Protein AF-A0A2N2STL0-F1 (afdb_monomer_lite)

Foldseek 3Di:
DPDDDDPPPPDQDPLLVVLLVLLLQCLVDDDPVSVVVSLVVNLVSLVVCLVVVPLVSLVSSLVVCVVPPPSSNVSSVVSLLVSLQQLPPLDPFKTKGKKKKKKKKAAPDAFDKDFADPVLVVQLVVLCQVQWFDPPKFKAWERIWDFPQQPQPGRNSSSVVSNVLRNCSVVSHYHYDDCPPRDDDDGDRITMIITIMMIIDGPPDGTTQQVDPPRDQVRSLVSCVVRVVVSCAVVGPRIDIDIDRMDGHVVRVVRNVVVRDDD

Structure (mmCIF, N/CA/C/O backbone):
data_AF-A0A2N2STL0-F1
#
_entry.id   AF-A0A2N2STL0-F1
#
loop_
_atom_site.group_PDB
_atom_site.id
_atom_site.type_symbol
_atom_site.label_atom_id
_atom_site.label_alt_id
_atom_site.label_comp_id
_atom_site.label_asym_id
_atom_site.label_entity_id
_atom_site.label_seq_id
_atom_site.pdbx_PDB_ins_code
_atom_site.Cartn_x
_atom_site.Cartn_y
_atom_site.Cartn_z
_atom_site.occupancy
_atom_site.B_iso_or_equiv
_atom_site.auth_seq_id
_atom_site.auth_comp_id
_atom_site.auth_asym_id
_atom_site.auth_atom_id
_atom_site.pdbx_PDB_model_num
ATOM 1 N N . MET A 1 1 ? -31.828 34.396 36.842 1.00 45.50 1 MET A N 1
ATOM 2 C CA . MET A 1 1 ? -30.389 34.431 36.488 1.00 45.50 1 MET A CA 1
ATOM 3 C C . MET A 1 1 ? -30.149 33.548 35.271 1.00 45.50 1 MET A C 1
ATOM 5 O O . MET A 1 1 ? -30.290 32.337 35.380 1.00 45.50 1 MET A O 1
ATOM 9 N N . LYS A 1 2 ? -29.847 34.130 34.101 1.00 40.50 2 LYS A N 1
ATOM 10 C CA . LYS A 1 2 ? -29.424 33.354 32.923 1.00 40.50 2 LYS A CA 1
ATOM 11 C C . LYS A 1 2 ? -28.032 32.784 33.210 1.00 40.50 2 LYS A C 1
ATOM 13 O O . LYS A 1 2 ? -27.108 33.557 33.445 1.00 40.50 2 LYS A O 1
ATOM 18 N N . ARG A 1 3 ? -27.899 31.452 33.232 1.00 42.47 3 ARG A N 1
ATOM 19 C CA . ARG A 1 3 ? -26.594 30.775 33.315 1.00 42.47 3 ARG A CA 1
ATOM 20 C C . ARG A 1 3 ? -25.717 31.275 32.158 1.00 42.47 3 ARG A C 1
ATOM 22 O O . ARG A 1 3 ? -26.176 31.209 31.014 1.00 42.47 3 ARG A O 1
ATOM 29 N N . PRO A 1 4 ? -24.499 31.774 32.416 1.00 41.22 4 PRO A N 1
ATOM 30 C CA . PRO A 1 4 ? -23.599 32.147 31.341 1.00 41.22 4 PRO A CA 1
ATOM 31 C C . PRO A 1 4 ? -23.216 30.865 30.599 1.00 41.22 4 PRO A C 1
ATOM 33 O O . PRO A 1 4 ? -22.726 29.909 31.198 1.00 41.22 4 PRO A O 1
ATOM 36 N N . ARG A 1 5 ? -23.500 30.816 29.294 1.00 50.66 5 ARG A N 1
ATOM 37 C CA . ARG A 1 5 ? -22.974 29.763 28.426 1.00 50.66 5 ARG A CA 1
ATOM 38 C C . ARG A 1 5 ? -21.463 29.948 28.386 1.00 50.66 5 ARG A C 1
ATOM 40 O O . ARG A 1 5 ? -20.989 30.962 27.877 1.00 50.66 5 ARG A O 1
ATOM 47 N N . LEU A 1 6 ? -20.730 28.993 28.955 1.00 48.59 6 LEU A N 1
ATOM 48 C CA . LEU A 1 6 ? -19.290 28.894 28.761 1.00 48.59 6 LEU A CA 1
ATOM 49 C C . LEU A 1 6 ? -19.055 28.879 27.244 1.00 48.59 6 LEU A C 1
ATOM 51 O O . LEU A 1 6 ? -19.630 28.041 26.546 1.00 48.59 6 LEU A O 1
ATOM 55 N N . LYS A 1 7 ? -18.277 29.829 26.714 1.00 42.34 7 LYS A N 1
ATOM 56 C CA . LYS A 1 7 ? -17.792 29.736 25.333 1.00 42.34 7 LYS A CA 1
ATOM 57 C C . LYS A 1 7 ? -17.076 28.389 25.224 1.00 42.34 7 LYS A C 1
ATOM 59 O O . LYS A 1 7 ? -16.104 28.181 25.949 1.00 42.34 7 LYS A O 1
ATOM 64 N N . ARG A 1 8 ? -17.566 27.484 24.364 1.00 49.03 8 ARG A N 1
ATOM 65 C CA . ARG A 1 8 ? -16.833 26.271 23.973 1.00 49.03 8 ARG A CA 1
ATOM 66 C C . ARG A 1 8 ? -15.483 26.790 23.465 1.00 49.03 8 ARG A C 1
ATOM 68 O O . ARG A 1 8 ? -15.454 27.505 22.464 1.00 49.03 8 ARG A O 1
ATOM 75 N N . ARG A 1 9 ? -14.397 26.575 24.222 1.00 49.44 9 ARG A N 1
ATOM 76 C CA . ARG A 1 9 ? -13.036 26.730 23.682 1.00 49.44 9 ARG A CA 1
ATOM 77 C C . ARG A 1 9 ? -13.025 25.918 22.393 1.00 49.44 9 ARG A C 1
ATOM 79 O O . ARG A 1 9 ? -13.568 24.820 22.442 1.00 49.44 9 ARG A O 1
ATOM 86 N N . GLY A 1 10 ? -12.545 26.505 21.293 1.00 53.81 10 GLY A N 1
ATOM 87 C CA . GLY A 1 10 ? -12.640 25.954 19.935 1.00 53.81 10 GLY A CA 1
ATOM 88 C C . GLY A 1 10 ? -12.404 24.450 19.935 1.00 53.81 10 GLY A C 1
ATOM 89 O O . GLY A 1 10 ? -11.267 24.013 20.050 1.00 53.81 10 GLY A O 1
ATOM 90 N N . GLY A 1 11 ? -13.501 23.697 19.952 1.00 65.19 11 GLY A N 1
ATOM 91 C CA . GLY A 1 11 ? -13.479 22.248 20.050 1.00 65.19 11 GLY A CA 1
ATOM 92 C C . GLY A 1 11 ? -13.358 21.686 18.652 1.00 65.19 11 GLY A C 1
ATOM 93 O O . GLY A 1 11 ? -13.877 22.290 17.709 1.00 65.19 11 GLY A O 1
ATOM 94 N N . ILE A 1 12 ? -12.687 20.547 18.537 1.00 82.81 12 ILE A N 1
ATOM 95 C CA . ILE A 1 12 ? -12.644 19.789 17.294 1.00 82.81 12 ILE A CA 1
ATOM 96 C C . ILE A 1 12 ? -14.071 19.432 16.833 1.00 82.81 12 ILE A C 1
ATOM 98 O O . ILE A 1 12 ? -15.033 19.444 17.612 1.00 82.81 12 ILE A O 1
ATOM 102 N N . GLY A 1 13 ? -14.228 19.190 15.531 1.00 90.88 13 GLY A N 1
ATOM 103 C CA . GLY A 1 13 ? -15.519 18.845 14.937 1.00 90.88 13 GLY A CA 1
ATOM 104 C C . GLY A 1 13 ? -16.121 17.580 15.558 1.00 90.88 13 GLY A C 1
ATOM 105 O O . GLY A 1 13 ? -15.410 16.741 16.097 1.00 90.88 13 GLY A O 1
ATOM 106 N N . ARG A 1 14 ? -17.445 17.404 15.457 1.00 93.88 14 ARG A N 1
ATOM 107 C CA . ARG A 1 14 ? -18.141 16.235 16.035 1.00 93.88 14 ARG A CA 1
ATOM 108 C C . ARG A 1 14 ? -17.589 14.900 15.517 1.00 93.88 14 ARG A C 1
ATOM 110 O O . ARG A 1 14 ? -17.523 13.947 16.285 1.00 93.88 14 ARG A O 1
ATOM 117 N N . LEU A 1 15 ? -17.240 14.828 14.231 1.00 94.69 15 LEU A N 1
ATOM 118 C CA . LEU A 1 15 ? -16.650 13.624 13.639 1.00 94.69 15 LEU A CA 1
ATOM 119 C C . LEU A 1 15 ? -15.258 13.350 14.214 1.00 94.69 15 LEU A C 1
ATOM 121 O O . LEU A 1 15 ? -14.989 12.220 14.597 1.00 94.69 15 LEU A O 1
ATOM 125 N N . ALA A 1 16 ? -14.429 14.381 14.384 1.00 97.12 16 ALA A N 1
ATOM 126 C CA . ALA A 1 16 ? -13.141 14.244 15.054 1.00 97.12 16 ALA A CA 1
ATOM 127 C C . ALA A 1 16 ? -13.311 13.798 16.522 1.00 97.12 16 ALA A C 1
ATOM 129 O O . ALA A 1 16 ? -12.639 12.868 16.950 1.00 97.12 16 ALA A O 1
ATOM 130 N N . GLU A 1 17 ? -14.259 14.375 17.283 1.00 97.12 17 GLU A N 1
ATOM 131 C CA . GLU A 1 17 ? -14.562 13.931 18.662 1.00 97.12 17 GLU A CA 1
ATOM 132 C C . GLU A 1 17 ? -14.965 12.445 18.694 1.00 97.12 17 GLU A C 1
ATOM 134 O O . GLU A 1 17 ? -14.614 11.718 19.622 1.00 97.12 17 GLU A O 1
ATOM 139 N N . GLN A 1 18 ? -15.697 11.989 17.674 1.00 97.88 18 GLN A N 1
ATOM 140 C CA . GLN A 1 18 ? -16.112 10.598 17.539 1.00 97.88 18 GLN A CA 1
ATOM 141 C C . GLN A 1 18 ? -14.943 9.670 17.186 1.00 97.88 18 GLN A C 1
ATOM 143 O O . GLN A 1 18 ? -14.867 8.591 17.765 1.00 97.88 18 GLN A O 1
ATOM 148 N N . LEU A 1 19 ? -14.046 10.073 16.280 1.00 98.50 19 LEU A N 1
ATOM 149 C CA . LEU A 1 19 ? -12.835 9.313 15.951 1.00 98.50 19 LEU A CA 1
ATOM 150 C C . LEU A 1 19 ? -11.957 9.117 17.188 1.00 98.50 19 LEU A C 1
ATOM 152 O O . LEU A 1 19 ? -11.596 7.985 17.485 1.00 98.50 19 LEU A O 1
ATOM 156 N N . VAL A 1 20 ? -11.720 10.194 17.947 1.00 98.38 20 VAL A N 1
ATOM 157 C CA . VAL A 1 20 ? -10.975 10.152 19.216 1.00 98.38 20 VAL A CA 1
ATOM 158 C C . VAL A 1 20 ? -11.607 9.158 20.190 1.00 98.38 20 VAL A C 1
ATOM 160 O O . VAL A 1 20 ? -10.924 8.309 20.743 1.00 98.38 20 VAL A O 1
ATOM 163 N N . TRP A 1 21 ? -12.926 9.227 20.394 1.00 98.25 21 TRP A N 1
ATOM 164 C CA . TRP A 1 21 ? -13.607 8.308 21.308 1.00 98.25 21 TRP A CA 1
ATOM 165 C C . TRP A 1 21 ? -13.519 6.841 20.861 1.00 98.25 21 TRP A C 1
ATOM 167 O O . TRP A 1 21 ? -13.336 5.958 21.698 1.00 98.25 21 TRP A O 1
ATOM 177 N N . LEU A 1 22 ? -13.667 6.577 19.560 1.00 98.69 22 LEU A N 1
ATOM 178 C CA . LEU A 1 22 ? -13.612 5.222 19.013 1.00 98.69 22 LEU A CA 1
ATOM 179 C C . LEU A 1 22 ? -12.210 4.619 19.118 1.00 98.69 22 LEU A C 1
ATOM 181 O O . LEU A 1 22 ? -12.102 3.454 19.488 1.00 98.69 22 LEU A O 1
ATOM 185 N N . SER A 1 23 ? -11.161 5.390 18.822 1.00 98.50 23 SER A N 1
ATOM 186 C CA . SER A 1 23 ? -9.787 4.890 18.884 1.00 98.50 23 SER A CA 1
ATOM 187 C C . SER A 1 23 ? -9.302 4.700 20.321 1.00 98.50 23 SER A C 1
ATOM 189 O O . SER A 1 23 ? -8.719 3.663 20.617 1.00 98.50 23 SER A O 1
ATOM 191 N N . SER A 1 24 ? -9.631 5.610 21.247 1.00 98.12 24 SER A N 1
ATOM 192 C CA . SER A 1 24 ? -9.364 5.396 22.678 1.00 98.12 24 SER A CA 1
ATOM 193 C C . SER A 1 24 ? -10.097 4.157 23.210 1.00 98.12 24 SER A C 1
ATOM 195 O O . SER A 1 24 ? -9.533 3.378 23.969 1.00 98.12 24 SER A O 1
ATOM 197 N N . GLY A 1 25 ? -11.351 3.944 22.790 1.00 98.12 25 GLY A N 1
ATOM 198 C CA . GLY A 1 25 ? -12.121 2.756 23.171 1.00 98.12 25 GLY A CA 1
ATOM 199 C C . GLY A 1 25 ? -11.528 1.452 22.631 1.00 98.12 25 GLY A C 1
ATOM 200 O O . GLY A 1 25 ? -11.529 0.450 23.342 1.00 98.12 25 GLY A O 1
ATOM 201 N N . LEU A 1 26 ? -10.998 1.473 21.403 1.00 98.25 26 LEU A N 1
ATOM 202 C CA . LEU A 1 26 ? -10.280 0.339 20.820 1.00 98.25 26 LEU A CA 1
ATOM 203 C C . LEU A 1 26 ? -8.975 0.052 21.572 1.00 98.25 26 LEU A C 1
ATOM 205 O O . LEU A 1 26 ? -8.728 -1.095 21.926 1.00 98.25 26 LEU A O 1
ATOM 209 N N . ALA A 1 27 ? -8.197 1.084 21.903 1.00 98.06 27 ALA A N 1
ATOM 210 C CA . ALA A 1 27 ? -6.944 0.936 22.643 1.00 98.06 27 ALA A CA 1
ATOM 211 C C . ALA A 1 27 ? -7.137 0.336 24.053 1.00 98.06 27 ALA A C 1
ATOM 213 O O . ALA A 1 27 ? -6.243 -0.317 24.591 1.00 98.06 27 ALA A O 1
ATOM 214 N N . GLU A 1 28 ? -8.307 0.549 24.664 1.00 97.94 28 GLU A N 1
ATOM 215 C CA . GLU A 1 28 ? -8.686 -0.019 25.965 1.00 97.94 28 GLU A CA 1
ATOM 216 C C . GLU A 1 28 ? -9.383 -1.391 25.864 1.00 97.94 28 GLU A C 1
ATOM 218 O O . GLU A 1 28 ? -9.756 -1.970 26.890 1.00 97.94 28 GLU A O 1
ATOM 223 N N . SER A 1 29 ? -9.573 -1.919 24.652 1.00 97.31 29 SER A N 1
ATOM 224 C CA . SER A 1 29 ? -10.290 -3.171 24.415 1.00 97.31 29 SER A CA 1
ATOM 225 C C . SER A 1 29 ? -9.640 -4.362 25.125 1.00 97.31 29 SER A C 1
ATOM 227 O O . SER A 1 29 ? -8.426 -4.575 25.099 1.00 97.31 29 SER A O 1
ATOM 229 N N . GLY A 1 30 ? -10.474 -5.178 25.775 1.00 97.44 30 GLY A N 1
ATOM 230 C CA . GLY A 1 30 ? -10.017 -6.335 26.547 1.00 97.44 30 GLY A CA 1
ATOM 231 C C . GLY A 1 30 ? -9.991 -7.654 25.772 1.00 97.44 30 GLY A C 1
ATOM 232 O O . GLY A 1 30 ? -9.467 -8.651 26.282 1.00 97.44 30 GLY A O 1
ATOM 233 N N . CYS A 1 31 ? -10.603 -7.720 24.583 1.00 97.56 31 CYS A N 1
ATOM 234 C CA . CYS A 1 31 ? -10.702 -8.961 23.817 1.00 97.56 31 CYS A CA 1
ATOM 235 C C . CYS A 1 31 ? -11.025 -8.750 22.332 1.00 97.56 31 CYS A C 1
ATOM 237 O O . CYS A 1 31 ? -11.649 -7.772 21.944 1.00 97.56 31 CYS A O 1
ATOM 239 N N . ARG A 1 32 ? -10.763 -9.779 21.514 1.00 97.94 32 ARG A N 1
ATOM 240 C CA . ARG A 1 32 ? -11.007 -9.760 20.055 1.00 97.94 32 ARG A CA 1
ATOM 241 C C . ARG A 1 32 ? -12.445 -9.471 19.630 1.00 97.94 32 ARG A C 1
ATOM 243 O O . ARG A 1 32 ? -12.684 -9.022 18.515 1.00 97.94 32 ARG A O 1
ATOM 250 N N . VAL A 1 33 ? -13.418 -9.800 20.480 1.00 98.12 33 VAL A N 1
ATOM 251 C CA . VAL A 1 33 ? -14.831 -9.510 20.192 1.00 98.12 33 VAL A CA 1
ATOM 252 C C . VAL A 1 33 ? -15.108 -8.013 20.347 1.00 98.12 33 VAL A C 1
ATOM 254 O O . VAL A 1 33 ? -15.884 -7.457 19.571 1.00 98.12 33 VAL A O 1
ATOM 257 N N . GLU A 1 34 ? -14.470 -7.370 21.325 1.00 98.06 34 GLU A N 1
ATOM 258 C CA . GLU A 1 34 ? -14.516 -5.920 21.507 1.00 98.06 34 GLU A CA 1
ATOM 259 C C . GLU A 1 34 ? -13.704 -5.203 20.427 1.00 98.06 34 GLU A C 1
ATOM 261 O O . GLU A 1 34 ? -14.236 -4.258 19.847 1.00 98.06 34 GLU A O 1
ATOM 266 N N . ASP A 1 35 ? -12.514 -5.708 20.070 1.00 97.94 35 ASP A N 1
ATOM 267 C CA . ASP A 1 35 ? -11.699 -5.167 18.968 1.00 97.94 35 ASP A CA 1
ATOM 268 C C . ASP A 1 35 ? -12.569 -5.041 17.714 1.00 97.94 35 ASP A C 1
ATOM 270 O O . ASP A 1 35 ? -12.836 -3.945 17.229 1.00 97.94 35 ASP A O 1
ATOM 274 N N . HIS A 1 36 ? -13.185 -6.148 17.294 1.00 97.69 36 HIS A N 1
ATOM 275 C CA . HIS A 1 36 ? -14.061 -6.174 16.127 1.00 97.69 36 HIS A CA 1
ATOM 276 C C . HIS A 1 36 ? -15.226 -5.167 16.205 1.00 97.69 36 HIS A C 1
ATOM 278 O O . HIS A 1 36 ? -15.617 -4.574 15.197 1.00 97.69 36 HIS A O 1
ATOM 284 N N . TYR A 1 37 ? -15.806 -4.963 17.393 1.00 97.88 37 TYR A N 1
ATOM 285 C CA . TYR A 1 37 ? -16.893 -4.004 17.600 1.00 97.88 37 TYR A CA 1
ATOM 286 C C . TYR A 1 37 ? -16.432 -2.555 17.379 1.00 97.88 37 TYR A C 1
ATOM 288 O O . TYR A 1 37 ? -17.179 -1.759 16.786 1.00 97.88 37 TYR A O 1
ATOM 296 N N . TRP A 1 38 ? -15.245 -2.212 17.880 1.00 98.38 38 TRP A N 1
ATOM 297 C CA . TRP A 1 38 ? -14.661 -0.881 17.761 1.00 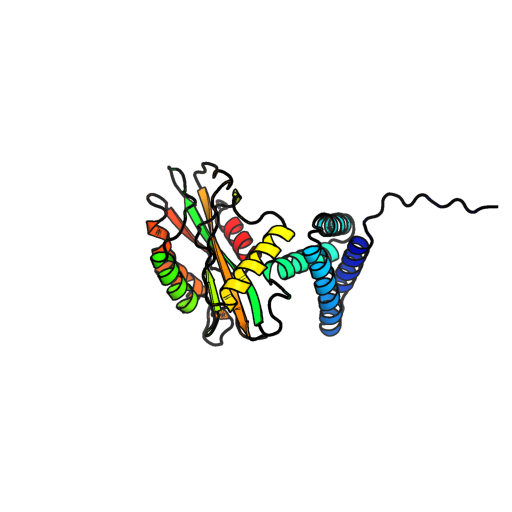98.38 38 TRP A CA 1
ATOM 298 C C . TRP A 1 38 ? -14.119 -0.639 16.355 1.00 98.38 38 TRP A C 1
ATOM 300 O O . TRP A 1 38 ? -14.515 0.346 15.733 1.00 98.38 38 TRP A O 1
ATOM 310 N N . GLU A 1 39 ? -13.338 -1.576 15.815 1.00 97.44 39 GLU A N 1
ATOM 311 C CA . GLU A 1 39 ? -12.760 -1.542 14.466 1.00 97.44 39 GLU A CA 1
ATOM 312 C C . GLU A 1 39 ? -13.832 -1.297 13.397 1.00 97.44 39 GLU A C 1
ATOM 314 O O . GLU A 1 39 ? -13.678 -0.425 12.542 1.00 97.44 39 GLU A O 1
ATOM 319 N N . GLN A 1 40 ? -14.971 -2.001 13.464 1.00 96.62 40 GLN A N 1
ATOM 320 C CA . GLN A 1 40 ? -16.070 -1.808 12.511 1.00 96.62 40 GLN A CA 1
ATOM 321 C C . GLN A 1 40 ? -16.624 -0.377 12.526 1.00 96.62 40 GLN A C 1
ATOM 323 O O . GLN A 1 40 ? -16.935 0.190 11.477 1.00 96.62 40 GLN A O 1
ATOM 328 N N . ARG A 1 41 ? -16.778 0.218 13.714 1.00 98.25 41 ARG A N 1
ATOM 329 C CA . ARG A 1 41 ? -17.320 1.579 13.869 1.00 98.25 41 ARG A CA 1
ATOM 330 C C . ARG A 1 41 ? -16.295 2.640 13.514 1.00 98.25 41 ARG A C 1
ATOM 332 O O . ARG A 1 41 ? -16.662 3.651 12.911 1.00 98.25 41 ARG A O 1
ATOM 339 N N . LEU A 1 42 ? -15.042 2.415 13.893 1.00 98.38 42 LEU A N 1
ATOM 340 C CA . LEU A 1 42 ? -13.923 3.280 13.563 1.00 98.38 42 LEU A CA 1
ATOM 341 C C . LEU A 1 42 ? -13.730 3.317 12.050 1.00 98.38 42 LEU A C 1
ATOM 343 O O . LEU A 1 42 ? -13.809 4.393 11.463 1.00 98.38 42 LEU A O 1
ATOM 347 N N . GLY A 1 43 ? -13.642 2.147 11.411 1.00 97.06 43 GLY A N 1
ATOM 348 C CA . GLY A 1 43 ? -13.554 2.010 9.961 1.00 97.06 43 GLY A CA 1
ATOM 349 C C . GLY A 1 43 ? -14.686 2.734 9.233 1.00 97.06 43 GLY A C 1
ATOM 350 O O . GLY A 1 43 ? -14.411 3.566 8.376 1.00 97.06 43 GLY A O 1
ATOM 351 N N . ALA A 1 44 ? -15.946 2.520 9.632 1.00 96.19 44 ALA A N 1
ATOM 352 C CA . ALA A 1 44 ? -17.090 3.200 9.012 1.00 96.19 44 ALA A CA 1
ATOM 353 C C . ALA A 1 44 ? -17.071 4.732 9.199 1.00 96.19 44 ALA A C 1
ATOM 355 O O . ALA A 1 44 ? -17.521 5.483 8.327 1.00 96.19 44 ALA A O 1
ATOM 356 N N . THR A 1 45 ? -16.561 5.214 10.337 1.00 97.88 45 THR A N 1
ATOM 357 C CA . THR A 1 45 ? -16.416 6.655 10.589 1.00 97.88 45 THR A CA 1
ATOM 358 C C . THR A 1 45 ? -15.310 7.243 9.713 1.00 97.88 45 THR A C 1
ATOM 360 O O . THR A 1 45 ? -15.530 8.280 9.093 1.00 97.88 45 THR A O 1
ATOM 363 N N . ILE A 1 46 ? -14.168 6.561 9.589 1.00 97.81 46 ILE A N 1
ATOM 364 C CA . ILE A 1 46 ? -13.069 6.959 8.699 1.00 97.81 46 ILE A CA 1
ATOM 365 C C . ILE A 1 46 ? -13.538 6.975 7.240 1.00 97.81 46 ILE A C 1
ATOM 367 O O . ILE A 1 46 ? -13.323 7.970 6.556 1.00 97.81 46 ILE A O 1
ATOM 371 N N . ASP A 1 47 ? -14.257 5.946 6.784 1.00 95.94 47 ASP A N 1
ATOM 372 C CA . ASP A 1 47 ? -14.802 5.893 5.418 1.00 95.94 47 ASP A CA 1
ATOM 373 C C . ASP A 1 47 ? -15.720 7.082 5.122 1.00 95.94 47 ASP A C 1
ATOM 375 O O . ASP A 1 47 ? -15.695 7.643 4.029 1.00 95.94 47 ASP A O 1
ATOM 379 N N . THR A 1 48 ? -16.524 7.487 6.110 1.00 95.50 48 THR A N 1
ATOM 380 C CA . THR A 1 48 ? -17.396 8.660 5.989 1.00 95.50 48 THR A CA 1
ATOM 381 C C . THR A 1 48 ? -16.575 9.937 5.813 1.00 95.50 48 THR A C 1
ATOM 383 O O . THR A 1 48 ? -16.937 10.788 5.007 1.00 95.50 48 THR A O 1
ATOM 386 N N . VAL A 1 49 ? -15.478 10.087 6.559 1.00 96.94 49 VAL A N 1
ATOM 387 C CA . VAL A 1 49 ? -14.602 11.264 6.472 1.00 96.94 49 VAL A CA 1
ATOM 388 C C . VAL A 1 49 ? -13.844 11.290 5.141 1.00 96.94 49 VAL A C 1
ATOM 390 O O . VAL A 1 49 ? -13.858 12.317 4.467 1.00 96.94 49 VAL A O 1
ATOM 393 N N . LEU A 1 50 ? -13.280 10.155 4.714 1.00 95.94 50 LEU A N 1
ATOM 394 C CA . LEU A 1 50 ? -12.608 10.011 3.417 1.00 95.94 50 LEU A CA 1
ATOM 395 C C . LEU A 1 50 ? -13.565 10.285 2.249 1.00 95.94 50 LEU A C 1
ATOM 397 O O . LEU A 1 50 ? -13.209 11.000 1.318 1.00 95.94 50 LEU A O 1
ATOM 401 N N . GLY A 1 51 ? -14.800 9.778 2.313 1.00 94.12 51 GLY A N 1
ATOM 402 C CA . GLY A 1 51 ? -15.823 10.019 1.291 1.00 94.12 51 GLY A CA 1
ATOM 403 C C . GLY A 1 51 ? -16.312 11.470 1.214 1.00 94.12 51 GLY A C 1
ATOM 404 O O . GLY A 1 51 ? -16.852 11.872 0.186 1.00 94.12 51 GLY A O 1
ATOM 405 N N . ASN A 1 52 ? -16.115 12.256 2.277 1.00 95.12 52 ASN A N 1
ATOM 406 C CA . ASN A 1 52 ? -16.375 13.698 2.286 1.00 95.12 52 ASN A CA 1
ATOM 407 C C . ASN A 1 52 ? -15.148 14.529 1.871 1.00 95.12 52 ASN A C 1
ATOM 409 O O . ASN A 1 52 ? -15.250 15.754 1.869 1.00 95.12 52 ASN A O 1
ATOM 413 N N . GLU A 1 53 ? -14.012 13.888 1.570 1.00 95.19 53 GLU A N 1
ATOM 414 C CA . GLU A 1 53 ? -12.720 14.539 1.303 1.00 95.19 53 GLU A CA 1
ATOM 415 C C . GLU A 1 53 ? -12.277 15.485 2.444 1.00 95.19 53 GLU A C 1
ATOM 417 O O . GLU A 1 53 ? -11.603 16.489 2.224 1.00 95.19 53 GLU A O 1
ATOM 422 N N . ASP A 1 54 ? -12.667 15.171 3.687 1.00 95.56 54 ASP A N 1
ATOM 423 C CA . ASP A 1 54 ? -12.454 16.022 4.867 1.00 95.56 54 ASP A CA 1
ATOM 424 C C . ASP A 1 54 ? -11.213 15.584 5.662 1.00 95.56 54 ASP A C 1
ATOM 426 O O . ASP A 1 54 ? -11.290 15.084 6.788 1.00 95.56 54 ASP A O 1
ATOM 430 N N . GLU A 1 55 ? -10.039 15.746 5.051 1.00 95.56 55 GLU A N 1
ATOM 431 C CA . GLU A 1 55 ? -8.763 15.335 5.651 1.00 95.56 55 GLU A CA 1
ATOM 432 C C . GLU A 1 55 ? -8.439 16.085 6.955 1.00 95.56 55 GLU A C 1
ATOM 434 O O . GLU A 1 55 ? -7.861 15.510 7.882 1.00 95.56 55 GLU A O 1
ATOM 439 N N . ASP A 1 56 ? -8.877 17.341 7.069 1.00 97.06 56 ASP A N 1
ATOM 440 C CA . ASP A 1 56 ? -8.696 18.166 8.267 1.00 97.06 56 ASP A CA 1
ATOM 441 C C . ASP A 1 56 ? -9.331 17.519 9.507 1.00 97.06 56 ASP A C 1
ATOM 443 O O . ASP A 1 56 ? -8.784 17.615 10.608 1.00 97.06 56 ASP A O 1
ATOM 447 N N . THR A 1 57 ? -10.455 16.812 9.346 1.00 97.69 57 THR A N 1
ATOM 448 C CA . THR A 1 57 ? -11.097 16.071 10.440 1.00 97.69 57 THR A CA 1
ATOM 449 C C . THR A 1 57 ? -10.229 14.911 10.944 1.00 97.69 57 THR A C 1
ATOM 451 O O . THR A 1 57 ? -10.171 14.692 12.158 1.00 97.69 57 THR A O 1
ATOM 454 N N . LEU A 1 58 ? -9.539 14.185 10.054 1.00 97.81 58 LEU A N 1
ATOM 455 C CA . LEU A 1 58 ? -8.621 13.102 10.444 1.00 97.81 58 LEU A CA 1
ATOM 456 C C . LEU A 1 58 ? -7.412 13.669 11.189 1.00 97.81 58 LEU A C 1
ATOM 458 O O . LEU A 1 58 ? -7.095 13.216 12.290 1.00 97.81 58 LEU A O 1
ATOM 462 N N . ASN A 1 59 ? -6.796 14.711 10.628 1.00 97.75 59 ASN A N 1
ATOM 463 C CA . ASN A 1 59 ? -5.634 15.367 11.223 1.00 97.75 59 ASN A CA 1
ATOM 464 C C . ASN A 1 59 ? -5.966 15.982 12.590 1.00 97.75 59 ASN A C 1
ATOM 466 O O . ASN A 1 59 ? -5.224 15.786 13.547 1.00 97.75 59 ASN A O 1
ATOM 470 N N . ALA A 1 60 ? -7.128 16.628 12.739 1.00 97.62 60 ALA A N 1
ATOM 471 C CA . ALA A 1 60 ? -7.557 17.184 14.021 1.00 97.62 60 ALA A CA 1
ATOM 472 C C . ALA A 1 60 ? -7.760 16.113 15.110 1.00 97.62 60 ALA A C 1
ATOM 474 O O . ALA A 1 60 ? -7.489 16.370 16.286 1.00 97.62 60 ALA A O 1
ATOM 475 N N . ALA A 1 61 ? -8.252 14.924 14.743 1.00 98.12 61 ALA A N 1
ATOM 476 C CA . ALA A 1 61 ? -8.391 13.808 15.676 1.00 98.12 61 ALA A CA 1
ATOM 477 C C . ALA A 1 61 ? -7.019 13.246 16.087 1.00 98.12 61 ALA A C 1
ATOM 479 O O . ALA A 1 61 ? -6.773 13.063 17.282 1.00 98.12 61 ALA A O 1
ATOM 480 N N . LEU A 1 62 ? -6.115 13.051 15.119 1.00 98.38 62 LEU A N 1
ATOM 481 C CA . LEU A 1 62 ? -4.734 12.622 15.359 1.00 98.38 62 LEU A CA 1
ATOM 482 C C . LEU A 1 62 ? -3.985 13.609 16.265 1.00 98.38 62 LEU A C 1
ATOM 484 O O . LEU A 1 62 ? -3.426 13.191 17.273 1.00 98.38 62 LEU A O 1
ATOM 488 N N . ASP A 1 63 ? -4.041 14.914 15.993 1.00 97.69 63 ASP A N 1
ATOM 489 C CA . ASP A 1 63 ? -3.374 15.945 16.804 1.00 97.69 63 ASP A CA 1
ATOM 490 C C . ASP A 1 63 ? -3.848 15.939 18.267 1.00 97.69 63 ASP A C 1
ATOM 492 O O . ASP A 1 63 ? -3.060 16.097 19.213 1.00 97.69 63 ASP A O 1
ATOM 496 N N . GLN A 1 64 ? -5.155 15.742 18.475 1.00 96.62 64 GLN A N 1
ATOM 497 C CA . GLN A 1 64 ? -5.721 15.654 19.815 1.00 96.62 64 GLN A CA 1
ATOM 498 C C . GLN A 1 64 ? -5.253 14.391 20.548 1.00 96.62 64 GLN A C 1
ATOM 500 O O . GLN A 1 64 ? -4.920 14.485 21.733 1.00 96.62 64 GLN A O 1
ATOM 505 N N . LEU A 1 65 ? -5.231 13.235 19.883 1.00 97.44 65 LEU A N 1
ATOM 506 C CA . LEU A 1 65 ? -4.762 11.981 20.479 1.00 97.44 65 LEU A CA 1
ATOM 507 C C . LEU A 1 65 ? -3.262 12.028 20.752 1.00 97.44 65 LEU A C 1
ATOM 509 O O . LEU A 1 65 ? -2.849 11.752 21.870 1.00 97.44 65 LEU A O 1
ATOM 513 N N . PHE A 1 66 ? -2.458 12.517 19.810 1.00 96.88 66 PHE A N 1
ATOM 514 C CA . PHE A 1 66 ? -1.014 12.676 19.982 1.00 96.88 66 PHE A CA 1
ATOM 515 C C . PHE A 1 66 ? -0.660 13.447 21.263 1.00 96.88 66 PHE A C 1
ATOM 517 O O . PHE A 1 66 ? 0.305 13.138 21.959 1.00 96.88 66 PHE A O 1
ATOM 524 N N . SER A 1 67 ? -1.481 14.442 21.608 1.00 94.50 67 SER A N 1
ATOM 525 C CA . SER A 1 67 ? -1.279 15.270 22.795 1.00 94.50 67 SER A CA 1
ATOM 526 C C . SER A 1 67 ? -1.718 14.615 24.113 1.00 94.50 67 SER A C 1
ATOM 528 O O . SER A 1 67 ? -1.252 15.041 25.169 1.00 94.50 67 SER A O 1
ATOM 530 N N . ASN A 1 68 ? -2.646 13.650 24.089 1.00 94.00 68 ASN A N 1
ATOM 531 C CA . ASN A 1 68 ? -3.384 13.224 25.289 1.00 94.00 68 ASN A CA 1
ATOM 532 C C . ASN A 1 68 ? -3.481 11.701 25.495 1.00 94.00 68 ASN A C 1
ATOM 534 O O . ASN A 1 68 ? -3.676 11.271 26.629 1.00 94.00 68 ASN A O 1
ATOM 538 N N . ASP A 1 69 ? -3.376 10.908 24.432 1.00 96.50 69 ASP A N 1
ATOM 539 C CA . ASP A 1 69 ? -3.620 9.466 24.401 1.00 96.50 69 ASP A CA 1
ATOM 540 C C . ASP A 1 69 ? -2.804 8.812 23.267 1.00 96.50 69 ASP A C 1
ATOM 542 O O . ASP A 1 69 ? -3.248 8.721 22.123 1.00 96.50 69 ASP A O 1
ATOM 546 N N . GLY A 1 70 ? -1.578 8.389 23.595 1.00 97.69 70 GLY A N 1
ATOM 547 C CA . GLY A 1 70 ? -0.663 7.731 22.654 1.00 97.69 70 GLY A CA 1
ATOM 548 C C . GLY A 1 70 ? -1.206 6.412 22.085 1.00 97.69 70 GLY A C 1
ATOM 549 O O . GLY A 1 70 ? -1.2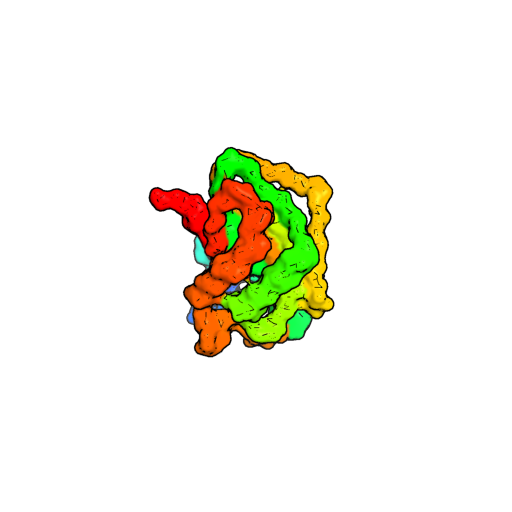21 6.267 20.870 1.00 97.69 70 GLY A O 1
ATOM 550 N N . PRO A 1 71 ? -1.707 5.475 22.914 1.00 98.12 71 PRO A N 1
ATOM 551 C CA . PRO A 1 71 ? -2.338 4.255 22.411 1.00 98.12 71 PRO A CA 1
ATOM 552 C C . PRO A 1 71 ? -3.512 4.529 21.463 1.00 98.12 71 PRO A C 1
ATOM 554 O O . PRO A 1 71 ? -3.578 3.950 20.386 1.00 98.12 71 PRO A O 1
ATOM 557 N N . GLY A 1 72 ? -4.404 5.464 21.811 1.00 98.31 72 GLY A N 1
ATOM 558 C CA . GLY A 1 72 ? -5.501 5.846 20.920 1.00 98.31 72 GLY A CA 1
ATOM 559 C C . GLY A 1 72 ? -5.031 6.517 19.621 1.00 98.31 72 GLY A C 1
ATOM 560 O O . GLY A 1 72 ? -5.710 6.393 18.600 1.00 98.31 72 GLY A O 1
ATOM 561 N N . TYR A 1 73 ? -3.892 7.221 19.638 1.00 98.62 73 TYR A N 1
ATOM 562 C CA . TYR A 1 73 ? -3.251 7.757 18.431 1.00 98.62 73 TYR A CA 1
ATOM 563 C C . TYR A 1 73 ? -2.781 6.633 17.507 1.00 98.62 73 TYR A C 1
ATOM 565 O O . TYR A 1 73 ? -3.094 6.680 16.320 1.00 98.62 73 TYR A O 1
ATOM 573 N N . ASP A 1 74 ? -2.076 5.639 18.051 1.00 98.25 74 ASP A N 1
ATOM 574 C CA . ASP A 1 74 ? -1.551 4.510 17.278 1.00 98.25 74 ASP A CA 1
ATOM 575 C C . ASP A 1 74 ? -2.701 3.734 16.613 1.00 98.25 74 ASP A C 1
ATOM 577 O O . ASP A 1 74 ? -2.674 3.523 15.401 1.00 98.25 74 ASP A O 1
ATOM 581 N N . GLU A 1 75 ? -3.775 3.443 17.360 1.00 98.31 75 GLU A N 1
ATOM 582 C CA . GLU A 1 75 ? -4.984 2.809 16.812 1.00 98.31 75 GLU A CA 1
ATOM 583 C C . GLU A 1 75 ? -5.613 3.639 15.683 1.00 98.31 75 GLU A C 1
ATOM 585 O O . GLU A 1 75 ? -5.956 3.116 14.621 1.00 98.31 75 GLU A O 1
ATOM 590 N N . LEU A 1 76 ? -5.771 4.956 15.875 1.00 98.62 76 LEU A N 1
ATOM 591 C CA . LEU A 1 76 ? -6.353 5.803 14.834 1.00 98.62 76 LEU A CA 1
ATOM 592 C C . LEU A 1 76 ? -5.463 5.853 13.585 1.00 98.62 76 LEU A C 1
ATOM 594 O O . LEU A 1 76 ? -5.987 5.774 12.475 1.00 98.62 76 LEU A O 1
ATOM 598 N N . ALA A 1 77 ? -4.149 5.998 13.753 1.00 98.38 77 ALA A N 1
ATOM 599 C CA . ALA A 1 77 ? -3.200 6.080 12.650 1.00 98.38 77 ALA A CA 1
ATOM 600 C C . ALA A 1 77 ? -3.195 4.786 11.822 1.00 98.38 77 ALA A C 1
ATOM 602 O O . ALA A 1 77 ? -3.393 4.846 10.606 1.00 98.38 77 ALA A O 1
ATOM 603 N N . ASP A 1 78 ? -3.073 3.630 12.478 1.00 97.38 78 ASP A N 1
ATOM 604 C CA . ASP A 1 78 ? -3.071 2.321 11.818 1.00 97.38 78 ASP A CA 1
ATOM 605 C C . ASP A 1 78 ? -4.394 2.065 11.081 1.00 97.38 78 ASP A C 1
ATOM 607 O O . ASP A 1 78 ? -4.408 1.609 9.930 1.00 97.38 78 ASP A O 1
ATOM 611 N N . HIS A 1 79 ? -5.528 2.426 11.691 1.00 97.81 79 HIS A N 1
ATOM 612 C CA . HIS A 1 79 ? -6.821 2.302 11.030 1.00 97.81 79 HIS A CA 1
ATOM 613 C C . HIS A 1 79 ? -6.976 3.252 9.845 1.00 97.81 79 HIS A C 1
ATOM 615 O O . HIS A 1 79 ? -7.488 2.820 8.813 1.00 97.81 79 HIS A O 1
ATOM 621 N N . ILE A 1 80 ? -6.542 4.513 9.942 1.00 98.12 80 ILE A N 1
ATOM 622 C CA . ILE A 1 80 ? -6.584 5.442 8.804 1.00 98.12 80 ILE A CA 1
ATOM 623 C C . ILE A 1 80 ? -5.780 4.869 7.642 1.00 98.12 80 ILE A C 1
ATOM 625 O O . ILE A 1 80 ? -6.325 4.760 6.543 1.00 98.12 80 ILE A O 1
ATOM 629 N N . GLU A 1 81 ? -4.535 4.452 7.881 1.00 97.50 81 GLU A N 1
ATOM 630 C CA . GLU A 1 81 ? -3.696 3.844 6.848 1.00 97.50 81 GLU A CA 1
ATOM 631 C C . GLU A 1 81 ? -4.394 2.642 6.205 1.00 97.50 81 GLU A C 1
ATOM 633 O O . GLU A 1 81 ? -4.551 2.606 4.982 1.00 97.50 81 GLU A O 1
ATOM 638 N N . SER A 1 82 ? -4.912 1.720 7.024 1.00 96.50 82 SER A N 1
ATOM 639 C CA . SER A 1 82 ? -5.641 0.537 6.563 1.00 96.50 82 SER A CA 1
ATOM 640 C C . SER A 1 82 ? -6.852 0.894 5.693 1.00 96.50 82 SER A C 1
ATOM 642 O O . SER A 1 82 ? -7.059 0.297 4.633 1.00 96.50 82 SER A O 1
ATOM 644 N N . ARG A 1 83 ? -7.672 1.876 6.096 1.00 96.69 83 ARG A N 1
ATOM 645 C CA . ARG A 1 83 ? -8.855 2.302 5.323 1.00 96.69 83 ARG A CA 1
ATOM 646 C C . ARG A 1 83 ? -8.472 2.991 4.017 1.00 96.69 83 ARG A C 1
ATOM 648 O O . ARG A 1 83 ? -9.122 2.759 3.000 1.00 96.69 83 ARG A O 1
ATOM 655 N N . VAL A 1 84 ? -7.411 3.792 4.041 1.00 97.31 84 VAL A N 1
ATOM 656 C CA . VAL A 1 84 ? -6.903 4.531 2.883 1.00 97.31 84 VAL A CA 1
ATOM 657 C C . VAL A 1 84 ? -6.390 3.580 1.801 1.00 97.31 84 VAL A C 1
ATOM 659 O O . VAL A 1 84 ? -6.728 3.748 0.632 1.00 97.31 84 VAL A O 1
ATOM 662 N N . GLU A 1 85 ? -5.624 2.550 2.164 1.00 97.38 85 GLU A N 1
ATOM 663 C CA . GLU A 1 85 ? -5.074 1.612 1.178 1.00 97.38 85 GLU A CA 1
ATOM 664 C C . GLU A 1 85 ? -6.046 0.488 0.776 1.00 97.38 85 GLU A C 1
ATOM 666 O O . GLU A 1 85 ? -5.855 -0.123 -0.273 1.00 97.38 85 GLU A O 1
ATOM 671 N N . SER A 1 86 ? -7.116 0.229 1.543 1.00 93.38 86 SER A N 1
ATOM 672 C CA . SER A 1 86 ? -8.064 -0.874 1.272 1.00 93.38 86 SER A CA 1
ATOM 673 C C . SER A 1 86 ? -9.224 -0.544 0.320 1.00 93.38 86 SER A C 1
ATOM 675 O O . SER A 1 86 ? -10.084 -1.396 0.085 1.00 93.38 86 SER A O 1
ATOM 677 N N . ALA A 1 87 ? -9.265 0.668 -0.257 1.00 89.62 87 ALA A N 1
ATOM 678 C CA . ALA A 1 87 ? -10.251 1.093 -1.269 1.00 89.62 87 ALA A CA 1
ATOM 679 C C . ALA A 1 87 ? -11.698 0.665 -0.946 1.00 89.62 87 ALA A C 1
ATOM 681 O O . ALA A 1 87 ? -12.464 0.200 -1.803 1.00 89.62 87 ALA A O 1
ATOM 682 N N . ALA A 1 88 ? -12.059 0.745 0.330 1.00 79.38 88 ALA A N 1
ATOM 683 C CA . ALA A 1 88 ? -13.255 0.092 0.809 1.00 79.38 88 ALA A CA 1
ATOM 684 C C . ALA A 1 88 ? -14.526 0.734 0.245 1.00 79.38 88 ALA A C 1
ATOM 686 O O . ALA A 1 88 ? -14.623 1.946 0.076 1.00 79.38 88 ALA A O 1
ATOM 687 N N . GLY A 1 89 ? -15.516 -0.102 -0.072 1.00 82.81 89 GLY A N 1
ATOM 688 C CA . GLY A 1 89 ? -16.756 0.332 -0.720 1.00 82.81 89 GLY A CA 1
ATOM 689 C C . GLY A 1 89 ? -16.718 0.312 -2.253 1.00 82.81 89 GLY A C 1
ATOM 690 O O . GLY A 1 89 ? -17.775 0.387 -2.876 1.00 82.81 89 GLY A O 1
ATOM 691 N N . VAL A 1 90 ? -15.552 0.113 -2.883 1.00 91.00 90 VAL A N 1
ATOM 692 C CA . VAL A 1 90 ? -15.462 -0.095 -4.344 1.00 91.00 90 VAL A CA 1
ATOM 693 C C . VAL A 1 90 ? -16.136 -1.404 -4.775 1.00 91.00 90 VAL A C 1
ATOM 695 O O . VAL A 1 90 ? -16.761 -1.453 -5.842 1.00 91.00 90 VAL A O 1
ATOM 698 N N . SER A 1 91 ? -16.041 -2.451 -3.948 1.00 93.31 91 SER A N 1
ATOM 699 C CA . SER A 1 91 ? -16.658 -3.761 -4.174 1.00 93.31 91 SER A CA 1
ATOM 700 C C . SER A 1 91 ? -17.245 -4.343 -2.889 1.00 93.31 91 SER A C 1
ATOM 702 O O . SER A 1 91 ? -16.642 -4.268 -1.821 1.00 93.31 91 SER A O 1
ATOM 704 N N . GLY A 1 92 ? -18.430 -4.949 -3.001 1.00 92.81 92 GLY A N 1
ATOM 705 C CA . GLY A 1 92 ? -19.055 -5.705 -1.913 1.00 92.81 92 GLY A CA 1
ATOM 706 C C . GLY A 1 92 ? -18.498 -7.122 -1.758 1.00 92.81 92 GLY A C 1
ATOM 707 O O . GLY A 1 92 ? -18.558 -7.670 -0.658 1.00 92.81 92 GLY A O 1
ATOM 708 N N . ASP A 1 93 ? -17.910 -7.670 -2.825 1.00 95.81 93 ASP A N 1
ATOM 709 C CA . ASP A 1 93 ? -17.553 -9.092 -2.938 1.00 95.81 93 ASP A CA 1
ATOM 710 C C . ASP A 1 93 ? -16.041 -9.342 -2.940 1.00 95.81 93 ASP A C 1
ATOM 712 O O . ASP A 1 93 ? -15.609 -10.492 -2.869 1.00 95.81 93 ASP A O 1
ATOM 716 N N . HIS A 1 94 ? -15.237 -8.282 -3.061 1.00 97.50 94 HIS A N 1
ATOM 717 C CA . HIS A 1 94 ? -13.781 -8.377 -3.130 1.00 97.50 94 HIS A CA 1
ATOM 718 C C . HIS A 1 94 ? -13.121 -7.524 -2.051 1.00 97.50 94 HIS A C 1
ATOM 720 O O . HIS A 1 94 ? -13.574 -6.406 -1.799 1.00 97.50 94 HIS A O 1
ATOM 726 N N . ASP A 1 95 ? -12.037 -8.041 -1.481 1.00 97.31 95 ASP A N 1
ATOM 727 C CA . ASP A 1 95 ? -11.069 -7.252 -0.727 1.00 97.31 95 ASP A CA 1
ATOM 728 C C . ASP A 1 95 ? -10.066 -6.654 -1.716 1.00 97.31 95 ASP A C 1
ATOM 730 O O . ASP A 1 95 ? -9.578 -7.341 -2.620 1.00 97.31 95 ASP A O 1
ATOM 734 N N . ILE A 1 96 ? -9.806 -5.355 -1.578 1.00 97.94 96 ILE A N 1
ATOM 735 C CA . ILE A 1 96 ? -8.927 -4.587 -2.459 1.00 97.94 96 ILE A CA 1
ATOM 736 C C . ILE A 1 96 ? -7.805 -4.003 -1.616 1.00 97.94 96 ILE A C 1
ATOM 738 O O . ILE A 1 96 ? -8.026 -3.614 -0.473 1.00 97.94 96 ILE A O 1
ATOM 742 N N . LEU A 1 97 ? -6.604 -3.942 -2.181 1.00 98.44 97 LEU A N 1
ATOM 743 C CA . LEU A 1 97 ? -5.456 -3.339 -1.520 1.00 98.44 97 LEU A CA 1
ATOM 744 C C . LEU A 1 97 ? -4.591 -2.588 -2.531 1.00 98.44 97 LEU A C 1
ATOM 746 O O . LEU A 1 97 ? -4.173 -3.155 -3.543 1.00 98.44 97 LEU A O 1
ATOM 750 N N . LEU A 1 98 ? -4.295 -1.326 -2.234 1.00 98.81 98 LEU A N 1
ATOM 751 C CA . LEU A 1 98 ? -3.226 -0.571 -2.871 1.00 98.81 98 LEU A CA 1
ATOM 752 C C . LEU A 1 98 ? -1.884 -1.107 -2.363 1.00 98.81 98 LEU A C 1
ATOM 754 O O . LEU A 1 98 ? -1.618 -1.152 -1.162 1.00 98.81 98 LEU A O 1
ATOM 758 N N . ILE A 1 99 ? -1.030 -1.503 -3.296 1.00 98.69 99 ILE A N 1
ATOM 759 C CA . ILE A 1 99 ? 0.318 -1.988 -3.032 1.00 98.69 99 ILE A CA 1
ATOM 760 C C . ILE A 1 99 ? 1.341 -1.071 -3.694 1.00 98.69 99 ILE A C 1
ATOM 762 O O . ILE A 1 99 ? 1.069 -0.416 -4.705 1.00 98.69 99 ILE A O 1
ATOM 766 N N . ALA A 1 100 ? 2.551 -1.072 -3.147 1.00 98.50 100 ALA A N 1
ATOM 767 C CA . ALA A 1 100 ? 3.700 -0.446 -3.778 1.00 98.50 100 ALA A CA 1
ATOM 768 C C . ALA A 1 100 ? 4.838 -1.456 -3.924 1.00 98.50 100 ALA A C 1
ATOM 770 O O . ALA A 1 100 ? 5.051 -2.302 -3.058 1.00 98.50 100 ALA A O 1
ATOM 771 N N . ALA A 1 101 ? 5.593 -1.338 -5.015 1.00 98.19 101 ALA A N 1
ATOM 772 C CA . ALA A 1 101 ? 6.843 -2.049 -5.252 1.00 98.19 101 ALA A CA 1
ATOM 773 C C . ALA A 1 101 ? 7.997 -1.031 -5.299 1.00 98.19 101 ALA A C 1
ATOM 775 O O . ALA A 1 101 ? 8.252 -0.444 -6.358 1.00 98.19 101 ALA A O 1
ATOM 776 N N . PRO A 1 102 ? 8.673 -0.773 -4.163 1.00 97.75 102 PRO A N 1
ATOM 777 C CA . PRO A 1 102 ? 9.744 0.209 -4.099 1.00 97.75 102 PRO A CA 1
ATOM 778 C C . PRO A 1 102 ? 11.045 -0.304 -4.723 1.00 97.75 102 PRO A C 1
ATOM 780 O O . PRO A 1 102 ? 11.435 -1.467 -4.570 1.00 97.75 102 PRO A O 1
ATOM 783 N N . VAL A 1 103 ? 11.759 0.613 -5.363 1.00 96.88 103 VAL A N 1
ATOM 784 C CA . VAL A 1 103 ? 13.106 0.437 -5.898 1.00 96.88 103 VAL A CA 1
ATOM 785 C C . VAL A 1 103 ? 13.981 1.519 -5.290 1.00 96.88 103 VAL A C 1
ATOM 787 O O . VAL A 1 103 ? 13.761 2.701 -5.542 1.00 96.88 103 VAL A O 1
ATOM 790 N N . LEU A 1 104 ? 14.967 1.130 -4.492 1.00 96.38 104 LEU A N 1
ATOM 791 C CA . LEU A 1 104 ? 16.013 2.036 -4.037 1.00 96.38 104 LEU A CA 1
ATOM 792 C C . LEU A 1 104 ? 16.985 2.259 -5.190 1.00 96.38 104 LEU A C 1
ATOM 794 O O . LEU A 1 104 ? 17.427 1.303 -5.836 1.00 96.38 104 LEU A O 1
ATOM 798 N N . VAL A 1 105 ? 17.291 3.520 -5.469 1.00 95.31 105 VAL A N 1
ATOM 799 C CA . VAL A 1 105 ? 18.047 3.919 -6.649 1.00 95.31 105 VAL A CA 1
ATOM 800 C C . VAL A 1 105 ? 19.201 4.819 -6.246 1.00 95.31 105 VAL A C 1
ATOM 802 O O . VAL A 1 105 ? 18.996 5.869 -5.647 1.00 95.31 105 VAL A O 1
ATOM 805 N N . TRP A 1 106 ? 20.417 4.452 -6.647 1.00 94.88 106 TRP A N 1
ATOM 806 C CA . TRP A 1 106 ? 21.606 5.293 -6.510 1.00 94.88 106 TRP A CA 1
ATOM 807 C C . TRP A 1 106 ? 22.153 5.651 -7.885 1.00 94.88 106 TRP A C 1
ATOM 809 O O . TRP A 1 106 ? 22.353 4.775 -8.729 1.00 94.88 106 TRP A O 1
ATOM 819 N N . SER A 1 107 ? 22.426 6.932 -8.121 1.00 92.50 107 SER A N 1
ATOM 820 C CA . SER A 1 107 ? 22.932 7.411 -9.407 1.00 92.50 107 SER A CA 1
ATOM 821 C C . SER A 1 107 ? 23.819 8.642 -9.259 1.00 92.50 107 SER A C 1
ATOM 823 O O . SER A 1 107 ? 23.651 9.462 -8.363 1.00 92.50 107 SER A O 1
ATOM 825 N N . ARG A 1 108 ? 24.773 8.792 -10.182 1.00 89.19 108 ARG A N 1
ATOM 826 C CA . ARG A 1 108 ? 25.525 10.048 -10.373 1.00 89.19 108 ARG A CA 1
ATOM 827 C C . ARG A 1 108 ? 24.804 11.018 -11.316 1.00 89.19 108 ARG A C 1
ATOM 829 O O . ARG A 1 108 ? 25.237 12.157 -11.466 1.00 89.19 108 ARG A O 1
ATOM 836 N N . PHE A 1 109 ? 23.739 10.555 -11.966 1.00 88.12 109 PHE A N 1
ATOM 837 C CA . PHE A 1 109 ? 22.905 11.315 -12.890 1.00 88.12 109 PHE A CA 1
ATOM 838 C C . PHE A 1 109 ? 21.508 11.520 -12.294 1.00 88.12 109 PHE A C 1
ATOM 840 O O . PHE A 1 109 ? 21.204 11.036 -11.206 1.00 88.12 109 PHE A O 1
ATOM 847 N N . ARG A 1 110 ? 20.642 12.239 -13.014 1.00 88.38 110 ARG A N 1
ATOM 848 C CA . ARG A 1 110 ? 19.230 12.358 -12.640 1.00 88.38 110 ARG A CA 1
ATOM 849 C C . ARG A 1 110 ? 18.575 10.973 -12.668 1.00 88.38 110 ARG A C 1
ATOM 851 O O . ARG A 1 110 ? 18.682 10.269 -13.668 1.00 88.38 110 ARG A O 1
ATOM 858 N N . ILE A 1 111 ? 17.871 10.624 -11.595 1.00 91.62 111 ILE A N 1
ATOM 859 C CA . ILE A 1 111 ? 17.065 9.404 -11.519 1.00 91.62 111 ILE A CA 1
ATOM 860 C C . ILE A 1 111 ? 15.695 9.716 -12.141 1.00 91.62 111 ILE A C 1
ATOM 862 O O . ILE A 1 111 ? 14.974 10.552 -11.591 1.00 91.62 111 ILE A O 1
ATOM 866 N N . PRO A 1 112 ? 15.314 9.114 -13.280 1.00 88.31 112 PRO A N 1
ATOM 867 C CA . PRO A 1 112 ? 14.065 9.465 -13.944 1.00 88.31 112 PRO A CA 1
ATOM 868 C C . PRO A 1 112 ? 12.848 8.925 -13.179 1.00 88.31 112 PRO A C 1
ATOM 870 O O . PRO A 1 112 ? 12.904 7.850 -12.582 1.00 88.31 112 PRO A O 1
ATOM 873 N N . ALA A 1 113 ? 11.748 9.674 -13.221 1.00 89.25 113 ALA A N 1
ATOM 874 C CA . ALA A 1 113 ? 10.394 9.136 -13.120 1.00 89.25 113 ALA A CA 1
ATOM 875 C C . ALA A 1 113 ? 9.850 9.023 -14.549 1.00 89.25 113 ALA A C 1
ATOM 877 O O . ALA A 1 113 ? 10.104 9.909 -15.371 1.00 89.25 113 ALA A O 1
ATOM 878 N N . THR A 1 114 ? 9.218 7.906 -14.899 1.00 92.69 114 THR A N 1
ATOM 879 C CA . THR A 1 114 ? 8.961 7.594 -16.311 1.00 92.69 114 THR A CA 1
ATOM 880 C C . THR A 1 114 ? 7.732 6.723 -16.508 1.00 92.69 114 THR A C 1
ATOM 882 O O . THR A 1 114 ? 7.428 5.870 -15.673 1.00 92.69 114 THR A O 1
ATOM 885 N N . SER A 1 115 ? 7.048 6.926 -17.632 1.00 95.06 115 SER A N 1
ATOM 886 C CA . SER A 1 115 ? 5.947 6.071 -18.063 1.00 95.06 115 SER A CA 1
ATOM 887 C C . SER A 1 115 ? 6.451 4.692 -18.486 1.00 95.06 115 SER A C 1
ATOM 889 O O . SER A 1 115 ? 7.540 4.531 -19.041 1.00 95.06 115 SER A O 1
ATOM 891 N N . LEU A 1 116 ? 5.626 3.686 -18.243 1.00 96.88 116 LEU A N 1
ATOM 892 C CA . LEU A 1 116 ? 5.894 2.288 -18.524 1.00 96.88 116 LEU A CA 1
ATOM 893 C C . LEU A 1 116 ? 5.178 1.881 -19.808 1.00 96.88 116 LEU A C 1
ATOM 895 O O . LEU A 1 116 ? 4.001 2.161 -20.008 1.00 96.88 116 LEU A O 1
ATOM 899 N N . SER A 1 117 ? 5.887 1.179 -20.689 1.00 97.00 117 SER A N 1
ATOM 900 C CA . SER A 1 117 ? 5.261 0.627 -21.890 1.00 97.00 117 SER A CA 1
ATOM 901 C C . SER A 1 117 ? 4.316 -0.527 -21.539 1.00 97.00 117 SER A C 1
ATOM 903 O O . SER A 1 117 ? 4.548 -1.256 -20.572 1.00 97.00 117 SER A O 1
ATOM 905 N N . ALA A 1 118 ? 3.321 -0.788 -22.390 1.00 97.12 118 ALA A N 1
ATOM 906 C CA . ALA A 1 118 ? 2.435 -1.946 -22.235 1.00 97.12 118 ALA A CA 1
ATOM 907 C C . ALA A 1 118 ? 3.203 -3.285 -22.158 1.00 97.12 118 ALA A C 1
ATOM 909 O O . ALA A 1 118 ? 2.823 -4.182 -21.408 1.00 97.12 118 ALA A O 1
ATOM 910 N N . ALA A 1 119 ? 4.319 -3.416 -22.886 1.00 97.31 119 ALA A N 1
ATOM 911 C CA . ALA A 1 119 ? 5.171 -4.605 -22.823 1.00 97.31 119 ALA A CA 1
ATOM 912 C C . ALA A 1 119 ? 5.863 -4.749 -21.456 1.00 97.31 119 ALA A C 1
ATOM 914 O O . ALA A 1 119 ? 5.960 -5.851 -20.917 1.00 97.31 119 ALA A O 1
ATOM 915 N N . THR A 1 120 ? 6.312 -3.635 -20.873 1.00 97.31 120 THR A N 1
ATOM 916 C CA . THR A 1 120 ? 6.885 -3.605 -19.523 1.00 97.31 120 THR A CA 1
ATOM 917 C C . THR A 1 120 ? 5.844 -4.010 -18.481 1.00 97.31 120 THR A C 1
ATOM 919 O O . THR A 1 120 ? 6.129 -4.867 -17.649 1.00 97.31 120 THR A O 1
ATOM 922 N N . LEU A 1 121 ? 4.632 -3.452 -18.558 1.00 97.88 121 LEU A N 1
ATOM 923 C CA . LEU A 1 121 ? 3.527 -3.789 -17.655 1.00 97.88 121 LEU A CA 1
ATOM 924 C C . LEU A 1 121 ? 3.143 -5.269 -17.734 1.00 97.88 121 LEU A C 1
ATOM 926 O O . LEU A 1 121 ? 3.000 -5.920 -16.702 1.00 97.88 121 LEU A O 1
ATOM 930 N N . ALA A 1 122 ? 3.055 -5.829 -18.943 1.00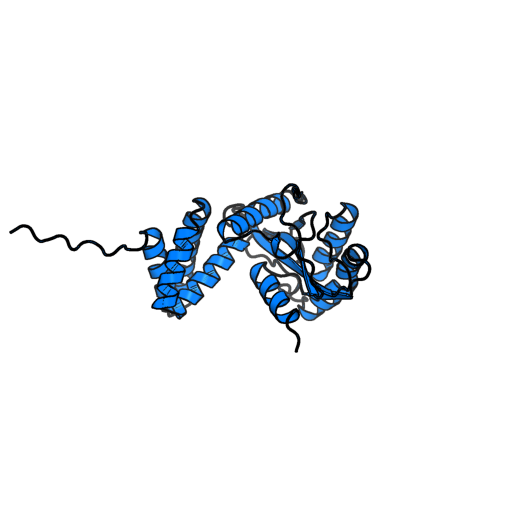 97.69 122 ALA A N 1
ATOM 931 C CA . ALA A 1 122 ? 2.767 -7.247 -19.134 1.00 97.69 122 ALA A CA 1
ATOM 932 C C . ALA A 1 122 ? 3.815 -8.149 -18.454 1.00 97.69 122 ALA A C 1
ATOM 934 O O . ALA A 1 122 ? 3.452 -9.104 -17.768 1.00 97.69 122 ALA A O 1
ATOM 935 N N . ASN A 1 123 ? 5.106 -7.823 -18.577 1.00 97.44 123 ASN A N 1
ATOM 936 C CA . ASN A 1 123 ? 6.173 -8.585 -17.919 1.00 97.44 123 ASN A CA 1
ATOM 937 C C . ASN A 1 123 ? 6.154 -8.418 -16.389 1.00 97.44 123 ASN A C 1
ATOM 939 O O . ASN A 1 123 ? 6.298 -9.399 -15.658 1.00 97.44 123 ASN A O 1
ATOM 943 N N . LEU A 1 124 ? 5.926 -7.197 -15.891 1.00 97.88 124 LEU A N 1
ATOM 944 C CA . LEU A 1 124 ? 5.791 -6.931 -14.453 1.00 97.88 124 LEU A CA 1
ATOM 945 C C . LEU A 1 124 ? 4.633 -7.721 -13.845 1.00 97.88 124 LEU A C 1
ATOM 947 O O . LEU A 1 124 ? 4.805 -8.356 -12.806 1.00 97.88 124 LEU A O 1
ATOM 951 N N . ARG A 1 125 ? 3.480 -7.739 -14.521 1.00 98.00 125 ARG A N 1
ATOM 952 C CA . ARG A 1 125 ? 2.302 -8.519 -14.129 1.00 98.00 125 ARG A CA 1
ATOM 953 C C . ARG A 1 125 ? 2.633 -9.999 -13.978 1.00 98.00 125 ARG A C 1
ATOM 955 O O . ARG A 1 125 ? 2.298 -10.575 -12.948 1.00 98.00 125 ARG A O 1
ATOM 962 N N . VAL A 1 126 ? 3.321 -10.592 -14.959 1.00 97.88 126 VAL A N 1
ATOM 963 C CA . VAL A 1 126 ? 3.735 -12.004 -14.903 1.00 97.88 126 VAL A CA 1
ATOM 964 C C . VAL A 1 126 ? 4.561 -12.277 -13.647 1.00 97.88 126 VAL A C 1
ATOM 966 O O . VAL A 1 126 ? 4.277 -13.230 -12.926 1.00 97.88 126 VAL A O 1
ATOM 969 N N . HIS A 1 127 ? 5.554 -11.439 -13.343 1.00 97.94 127 HIS A N 1
ATOM 970 C CA . HIS A 1 127 ? 6.422 -11.668 -12.187 1.00 97.94 127 HIS A CA 1
ATOM 971 C C . HIS A 1 127 ? 5.751 -11.372 -10.844 1.00 97.94 127 HIS A C 1
ATOM 973 O O . HIS A 1 127 ? 6.011 -12.088 -9.879 1.00 97.94 127 HIS A O 1
ATOM 979 N N . LEU A 1 128 ? 4.866 -10.377 -10.772 1.00 98.12 128 LEU A N 1
ATOM 980 C CA . LEU A 1 128 ? 4.066 -10.127 -9.573 1.00 98.12 128 LEU A CA 1
ATOM 981 C C . LEU A 1 128 ? 3.125 -11.302 -9.296 1.00 98.12 128 LEU A C 1
ATOM 983 O O . LEU A 1 128 ? 3.123 -11.821 -8.184 1.00 98.12 128 LEU A O 1
ATOM 987 N N . GLN A 1 129 ? 2.389 -11.773 -10.303 1.00 97.75 129 GLN A N 1
ATOM 988 C CA . GLN A 1 129 ? 1.459 -12.897 -10.151 1.00 97.75 129 GLN A CA 1
ATOM 989 C C . GLN A 1 129 ? 2.161 -14.235 -9.895 1.00 97.75 129 GLN A C 1
ATOM 991 O O . GLN A 1 129 ? 1.608 -15.085 -9.210 1.00 97.75 129 GLN A O 1
ATOM 996 N N . ALA A 1 130 ? 3.372 -14.438 -10.421 1.00 96.94 130 ALA A N 1
ATOM 997 C CA . ALA A 1 130 ? 4.113 -15.678 -10.203 1.00 96.94 130 ALA A CA 1
ATOM 998 C C . ALA A 1 130 ? 4.766 -15.762 -8.813 1.00 96.94 130 ALA A C 1
ATOM 1000 O O . ALA A 1 130 ? 4.914 -16.861 -8.277 1.00 96.94 130 ALA A O 1
ATOM 1001 N N . HIS A 1 131 ? 5.200 -14.626 -8.253 1.00 96.94 131 HIS A N 1
ATOM 1002 C CA . HIS A 1 131 ? 6.138 -14.628 -7.122 1.00 96.94 131 HIS A CA 1
ATOM 1003 C C . HIS A 1 131 ? 5.658 -13.876 -5.886 1.00 96.94 131 HIS A C 1
ATOM 1005 O O . HIS A 1 131 ? 6.120 -14.184 -4.791 1.00 96.94 131 HIS A O 1
ATOM 1011 N N . VAL A 1 132 ? 4.775 -12.887 -6.039 1.00 98.25 132 VAL A N 1
ATOM 1012 C CA . VAL A 1 132 ? 4.416 -11.947 -4.965 1.00 98.25 132 VAL A CA 1
ATOM 1013 C C . VAL A 1 132 ? 2.947 -12.059 -4.582 1.00 98.25 132 VAL A C 1
ATOM 1015 O O . VAL A 1 132 ? 2.623 -12.047 -3.397 1.00 98.25 132 VAL A O 1
ATOM 1018 N N . LEU A 1 133 ? 2.059 -12.178 -5.563 1.00 98.50 133 LEU A N 1
ATOM 1019 C CA . LEU A 1 133 ? 0.617 -12.233 -5.353 1.00 98.50 133 LEU A CA 1
ATOM 1020 C C . LEU A 1 133 ? 0.146 -13.675 -5.176 1.00 98.50 133 LEU A C 1
ATOM 1022 O O . LEU A 1 133 ? 0.761 -14.605 -5.697 1.00 98.50 133 LEU A O 1
ATOM 1026 N N . ALA A 1 134 ? -0.940 -13.845 -4.430 1.00 98.38 134 ALA A N 1
ATOM 1027 C CA . ALA A 1 134 ? -1.611 -15.132 -4.316 1.00 98.38 134 ALA A CA 1
ATOM 1028 C C . ALA A 1 134 ? -2.248 -15.560 -5.651 1.00 98.38 134 ALA A C 1
ATOM 1030 O O . ALA A 1 134 ? -2.458 -14.758 -6.572 1.00 98.38 134 ALA A O 1
ATOM 1031 N N . SER A 1 135 ? -2.571 -16.846 -5.756 1.00 97.25 135 SER A N 1
ATOM 1032 C CA . SER A 1 135 ? -3.236 -17.399 -6.927 1.00 97.25 135 SER A CA 1
ATOM 1033 C C . SER A 1 135 ? -4.635 -16.804 -7.103 1.00 97.25 135 SER A C 1
ATOM 1035 O O . SER A 1 135 ? -5.441 -16.764 -6.180 1.00 97.25 135 SER A O 1
ATOM 1037 N N . GLY A 1 136 ? -4.963 -16.387 -8.328 1.00 96.38 136 GLY A N 1
ATOM 1038 C CA . GLY A 1 136 ? -6.276 -15.818 -8.651 1.00 96.38 136 GLY A CA 1
ATOM 1039 C C . GLY A 1 136 ? -6.433 -14.332 -8.313 1.00 96.38 136 GLY A C 1
ATOM 1040 O O . GLY A 1 136 ? -7.478 -13.757 -8.623 1.00 96.38 136 GLY A O 1
ATOM 1041 N N . THR A 1 137 ? -5.402 -13.689 -7.759 1.00 98.31 137 THR A N 1
ATOM 1042 C CA . THR A 1 137 ? -5.399 -12.248 -7.496 1.00 98.31 137 THR A CA 1
ATOM 1043 C C . THR A 1 137 ? -5.510 -11.444 -8.790 1.00 98.31 137 THR A C 1
ATOM 1045 O O . THR A 1 137 ? -4.681 -11.557 -9.705 1.00 98.31 137 THR A O 1
ATOM 1048 N N . ARG A 1 138 ? -6.536 -10.589 -8.859 1.00 98.38 138 ARG A N 1
ATOM 1049 C CA . ARG A 1 138 ? -6.658 -9.579 -9.914 1.00 98.38 138 ARG A CA 1
ATOM 1050 C C . ARG A 1 138 ? -5.692 -8.441 -9.625 1.00 98.38 138 ARG A C 1
ATOM 1052 O O . ARG A 1 138 ? -5.468 -8.106 -8.468 1.00 98.38 138 ARG A O 1
ATOM 1059 N N . LEU A 1 139 ? -5.135 -7.849 -10.674 1.00 98.62 139 LEU A N 1
ATOM 1060 C CA . LEU A 1 139 ? -4.091 -6.834 -10.573 1.00 98.62 139 LEU A CA 1
ATOM 1061 C C . LEU A 1 139 ? -4.353 -5.719 -11.584 1.00 98.62 139 LEU A C 1
ATOM 1063 O O . LEU A 1 139 ? -4.583 -6.011 -12.758 1.00 98.62 139 LEU A O 1
ATOM 1067 N N . ALA A 1 140 ? -4.222 -4.473 -11.150 1.00 98.56 140 ALA A N 1
ATOM 1068 C CA . ALA A 1 140 ? -4.017 -3.316 -12.015 1.00 98.56 140 ALA A CA 1
ATOM 1069 C C . ALA A 1 140 ? -2.685 -2.668 -11.673 1.00 98.56 140 ALA A C 1
ATOM 1071 O O . ALA A 1 140 ? -2.415 -2.404 -10.502 1.00 98.56 140 ALA A O 1
ATOM 1072 N N . LEU A 1 141 ? -1.866 -2.414 -12.686 1.00 98.62 141 LEU A N 1
ATOM 1073 C CA . LEU A 1 141 ? -0.629 -1.662 -12.563 1.00 98.62 141 LEU A CA 1
ATOM 1074 C C . LEU A 1 141 ? -0.858 -0.238 -13.055 1.00 98.62 141 LEU A C 1
ATOM 1076 O O . LEU A 1 141 ? -1.525 -0.022 -14.067 1.00 98.62 141 LEU A O 1
ATOM 1080 N N . SER A 1 142 ? -0.250 0.722 -12.374 1.00 98.31 142 SER A N 1
ATOM 1081 C CA . SER A 1 142 ? -0.118 2.077 -12.895 1.00 98.31 142 SER A CA 1
ATOM 1082 C C . SER A 1 142 ? 0.995 2.116 -13.938 1.00 98.31 142 SER A C 1
ATOM 1084 O O . SER A 1 142 ? 2.089 1.597 -13.703 1.00 98.31 142 SER A O 1
ATOM 1086 N N . ASP A 1 143 ? 0.757 2.755 -15.079 1.00 97.75 143 ASP A N 1
ATOM 1087 C CA . ASP A 1 143 ? 1.720 2.844 -16.182 1.00 97.75 143 ASP A CA 1
ATOM 1088 C C . ASP A 1 143 ? 2.822 3.893 -15.969 1.00 97.75 143 ASP A C 1
ATOM 1090 O O . ASP A 1 143 ? 3.351 4.473 -16.917 1.00 97.75 143 ASP A O 1
ATOM 1094 N N . PHE A 1 144 ? 3.219 4.108 -14.717 1.00 97.69 144 PHE A N 1
ATOM 1095 C CA . PHE A 1 144 ? 4.200 5.110 -14.335 1.00 97.69 144 PHE A CA 1
ATOM 1096 C C . PHE A 1 144 ? 5.040 4.656 -13.141 1.00 97.69 144 PHE A C 1
ATOM 1098 O O . PHE A 1 144 ? 4.557 3.991 -12.223 1.00 97.69 144 PHE A O 1
ATOM 1105 N N . LEU A 1 145 ? 6.318 5.030 -13.165 1.00 96.69 145 LEU A N 1
ATOM 1106 C CA . LEU A 1 145 ? 7.265 4.809 -12.083 1.00 96.69 145 LEU A CA 1
ATOM 1107 C C . LEU A 1 145 ? 7.491 6.126 -11.325 1.00 96.69 145 LEU A C 1
ATOM 1109 O O . LEU A 1 145 ? 8.223 7.000 -11.793 1.00 96.69 145 LEU A O 1
ATOM 1113 N N . PHE A 1 146 ? 6.864 6.237 -10.155 1.00 96.88 146 PHE A N 1
ATOM 1114 C CA . PHE A 1 146 ? 6.745 7.462 -9.363 1.00 96.88 146 PHE A CA 1
ATOM 1115 C C . PHE A 1 146 ? 8.017 7.773 -8.567 1.00 96.88 146 PHE A C 1
ATOM 1117 O O . PHE A 1 146 ? 8.646 6.865 -8.017 1.00 96.88 146 PHE A O 1
ATOM 1124 N N . SER A 1 147 ? 8.372 9.054 -8.444 1.00 95.31 147 SER A N 1
ATOM 1125 C CA . SER A 1 147 ? 9.220 9.539 -7.344 1.00 95.31 147 SER A CA 1
ATOM 1126 C C . SER A 1 147 ? 8.391 9.756 -6.064 1.00 95.31 147 SER A C 1
ATOM 1128 O O . SER A 1 147 ? 7.161 9.771 -6.144 1.00 95.31 147 SER A O 1
ATOM 1130 N N . PRO A 1 148 ? 9.018 9.974 -4.889 1.00 94.00 148 PRO A N 1
ATOM 1131 C CA . PRO A 1 148 ? 8.282 10.276 -3.660 1.00 94.00 148 PRO A CA 1
ATOM 1132 C C . PRO A 1 148 ? 7.404 11.529 -3.792 1.00 94.00 148 PRO A C 1
ATOM 1134 O O . PRO A 1 148 ? 6.264 11.527 -3.343 1.00 94.00 148 PRO A O 1
ATOM 1137 N N . ASP A 1 149 ? 7.904 12.561 -4.478 1.00 92.75 149 ASP A N 1
ATOM 1138 C CA . ASP A 1 149 ? 7.190 13.829 -4.696 1.00 92.75 149 ASP A CA 1
ATOM 1139 C C . ASP A 1 149 ? 5.919 13.676 -5.555 1.00 92.75 149 ASP A C 1
ATOM 1141 O O . ASP A 1 149 ? 5.064 14.559 -5.559 1.00 92.75 149 ASP A O 1
ATOM 1145 N N . GLN A 1 150 ? 5.810 12.572 -6.302 1.00 95.25 150 GLN A N 1
ATOM 1146 C CA . GLN A 1 150 ? 4.726 12.286 -7.245 1.00 95.25 150 GLN A CA 1
ATOM 1147 C C . GLN A 1 150 ? 3.713 11.269 -6.704 1.00 95.25 150 GLN A C 1
ATOM 1149 O O . GLN A 1 150 ? 2.738 10.960 -7.390 1.00 95.25 150 GLN A O 1
ATOM 1154 N N . LEU A 1 151 ? 3.938 10.726 -5.505 1.00 95.75 151 LEU A N 1
ATOM 1155 C CA . LEU A 1 151 ? 2.963 9.862 -4.846 1.00 95.75 151 LEU A CA 1
ATOM 1156 C C . LEU A 1 151 ? 1.698 10.656 -4.469 1.00 95.75 151 LEU A C 1
ATOM 1158 O O . LEU A 1 151 ? 1.779 11.870 -4.257 1.00 95.75 151 LEU A O 1
ATOM 1162 N N . PRO A 1 152 ? 0.532 9.992 -4.345 1.00 95.06 152 PRO A N 1
ATOM 1163 C CA . PRO A 1 152 ? -0.664 10.625 -3.799 1.00 95.06 152 PRO A CA 1
ATOM 1164 C C . PRO A 1 152 ? -0.368 11.268 -2.433 1.00 95.06 152 PRO A C 1
ATOM 1166 O O . PRO A 1 152 ? 0.185 10.620 -1.543 1.00 95.06 152 PRO A O 1
ATOM 1169 N N . GLN A 1 153 ? -0.703 12.552 -2.278 1.00 92.38 153 GLN A N 1
ATOM 1170 C CA . GLN A 1 153 ? -0.401 13.319 -1.066 1.00 92.38 153 GLN A CA 1
ATOM 1171 C 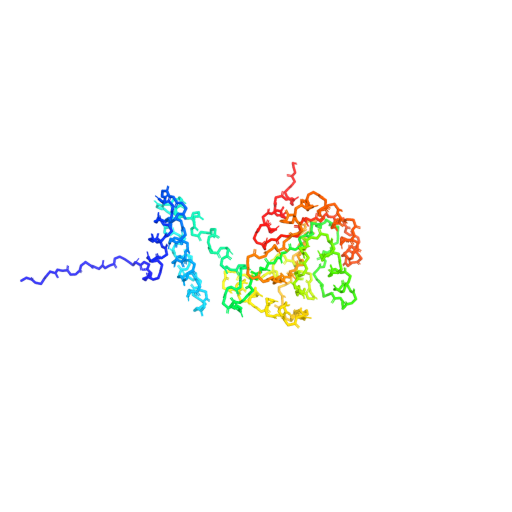C . GLN A 1 153 ? -1.602 13.347 -0.124 1.00 92.38 153 GLN A C 1
ATOM 1173 O O . GLN A 1 153 ? -2.688 13.768 -0.514 1.00 92.38 153 GLN A O 1
ATOM 1178 N N . GLY A 1 154 ? -1.384 12.944 1.125 1.00 95.25 154 GLY A N 1
ATOM 1179 C CA . GLY A 1 154 ? -2.436 12.907 2.137 1.00 95.25 154 GLY A CA 1
ATOM 1180 C C . GLY A 1 154 ? -3.324 11.665 2.053 1.00 95.25 154 GLY A C 1
ATOM 1181 O O . GLY A 1 154 ? -3.195 10.815 1.162 1.00 95.25 154 GLY A O 1
ATOM 1182 N N . TYR A 1 155 ? -4.229 11.542 3.017 1.00 97.19 155 TYR A N 1
ATOM 1183 C CA . TYR A 1 155 ? -5.111 10.384 3.152 1.00 97.19 155 TYR A CA 1
ATOM 1184 C C . TYR A 1 155 ? -6.187 10.346 2.069 1.00 97.19 155 TYR A C 1
ATOM 1186 O O . TYR A 1 155 ? -6.425 9.290 1.482 1.00 97.19 155 TYR A O 1
ATOM 1194 N N . CYS A 1 156 ? -6.809 11.486 1.756 1.00 97.06 156 CYS A N 1
ATOM 1195 C CA . CYS A 1 156 ? -7.920 11.521 0.804 1.00 97.06 156 CYS A CA 1
ATOM 1196 C C . CYS A 1 156 ? -7.445 11.240 -0.626 1.00 97.06 156 CYS A C 1
ATOM 1198 O O . CYS A 1 156 ? -8.048 10.423 -1.323 1.00 97.06 156 CYS A O 1
ATOM 1200 N N . ALA A 1 157 ? -6.324 11.838 -1.051 1.00 96.44 157 ALA A N 1
ATOM 1201 C CA . ALA A 1 157 ? -5.773 11.576 -2.381 1.00 96.44 157 ALA A CA 1
ATOM 1202 C C . ALA A 1 157 ? -5.323 10.115 -2.530 1.00 96.44 157 ALA A C 1
ATOM 1204 O O . ALA A 1 157 ? -5.580 9.491 -3.560 1.00 96.44 157 ALA A O 1
ATOM 1205 N N . THR A 1 158 ? -4.698 9.546 -1.493 1.00 97.88 158 THR A N 1
ATOM 1206 C CA . THR A 1 158 ? -4.283 8.136 -1.496 1.00 97.88 158 THR A CA 1
ATOM 1207 C C . THR A 1 158 ? -5.493 7.201 -1.550 1.00 97.88 158 THR A C 1
ATOM 1209 O O . THR A 1 158 ? -5.491 6.260 -2.342 1.00 97.88 158 THR A O 1
ATOM 1212 N N . ALA A 1 159 ? -6.560 7.490 -0.797 1.00 97.81 159 ALA A N 1
ATOM 1213 C CA . ALA A 1 159 ? -7.792 6.703 -0.819 1.00 97.81 159 ALA A CA 1
ATOM 1214 C C . ALA A 1 159 ? -8.496 6.774 -2.183 1.00 97.81 159 ALA A C 1
ATOM 1216 O O . ALA A 1 159 ? -8.932 5.752 -2.717 1.00 97.81 159 ALA A O 1
ATOM 1217 N N . GLY A 1 160 ? -8.549 7.963 -2.792 1.00 97.12 160 GLY A N 1
ATOM 1218 C CA . GLY A 1 160 ? -9.062 8.148 -4.150 1.00 97.12 160 GLY A CA 1
ATOM 1219 C C . GLY A 1 160 ? -8.253 7.363 -5.186 1.00 97.12 160 GLY A C 1
ATOM 1220 O O . GLY A 1 160 ? -8.825 6.675 -6.034 1.00 97.12 160 GLY A O 1
ATOM 1221 N N . PHE A 1 161 ? -6.922 7.390 -5.077 1.00 97.88 161 PHE A N 1
ATOM 1222 C CA . PHE A 1 161 ? -6.030 6.626 -5.947 1.00 97.88 161 PHE A CA 1
ATOM 1223 C C . PHE A 1 161 ? -6.196 5.108 -5.774 1.00 97.88 161 PHE A C 1
ATOM 1225 O O . PHE A 1 161 ? -6.269 4.374 -6.766 1.00 97.88 161 PHE A O 1
ATOM 1232 N N . ALA A 1 162 ? -6.314 4.632 -4.531 1.00 98.25 162 ALA A N 1
ATOM 1233 C CA . ALA A 1 162 ? -6.603 3.236 -4.216 1.00 98.25 162 ALA A CA 1
ATOM 1234 C C . ALA A 1 162 ? -7.944 2.799 -4.825 1.00 98.25 162 ALA A C 1
ATOM 1236 O O . ALA A 1 162 ? -8.024 1.735 -5.440 1.00 98.25 162 ALA A O 1
ATOM 1237 N N . ALA A 1 163 ? -8.982 3.637 -4.727 1.00 97.69 163 ALA A N 1
ATOM 1238 C CA . ALA A 1 163 ? -10.295 3.350 -5.292 1.00 97.69 163 ALA A CA 1
ATOM 1239 C C . ALA A 1 163 ? -10.285 3.275 -6.826 1.00 97.69 163 ALA A C 1
ATOM 1241 O O . ALA A 1 163 ? -10.847 2.341 -7.407 1.00 97.69 163 ALA A O 1
ATOM 1242 N N . LEU A 1 164 ? -9.610 4.225 -7.480 1.00 97.69 164 LEU A N 1
ATOM 1243 C CA . LEU A 1 164 ? -9.464 4.268 -8.934 1.00 97.69 164 LEU A CA 1
ATOM 1244 C C . LEU A 1 164 ? -8.707 3.039 -9.458 1.00 97.69 164 LEU A C 1
ATOM 1246 O O . LEU A 1 164 ? -9.202 2.318 -10.327 1.00 97.69 164 LEU A O 1
ATOM 1250 N N . THR A 1 165 ? -7.535 2.764 -8.886 1.00 98.00 165 THR A N 1
ATOM 1251 C CA . THR A 1 165 ? -6.695 1.623 -9.281 1.00 98.00 165 THR A CA 1
ATOM 1252 C C . THR A 1 165 ? -7.379 0.295 -8.938 1.00 98.00 165 THR A C 1
ATOM 1254 O O . THR A 1 165 ? -7.326 -0.660 -9.710 1.00 98.00 165 THR A O 1
ATOM 1257 N N . GLY A 1 166 ? -8.097 0.236 -7.814 1.00 98.06 166 GLY A N 1
ATOM 1258 C CA . GLY A 1 166 ? -8.891 -0.918 -7.401 1.00 98.06 166 GLY A CA 1
ATOM 1259 C C . GLY A 1 166 ? -10.013 -1.259 -8.381 1.00 98.06 166 GLY A C 1
ATOM 1260 O O . GLY A 1 166 ? -10.204 -2.430 -8.713 1.00 98.06 166 GLY A O 1
ATOM 1261 N N . ARG A 1 167 ? -10.725 -0.252 -8.909 1.00 98.06 167 ARG A N 1
ATOM 1262 C CA . ARG A 1 167 ? -11.717 -0.460 -9.978 1.00 98.06 167 ARG A CA 1
ATOM 1263 C C . ARG A 1 167 ? -11.059 -1.031 -11.234 1.00 98.06 167 ARG A C 1
ATOM 1265 O O . ARG A 1 167 ? -11.560 -2.019 -11.764 1.00 98.06 167 ARG A O 1
ATOM 1272 N N . ALA A 1 168 ? -9.917 -0.480 -11.646 1.00 98.31 168 ALA A N 1
ATOM 1273 C CA . ALA A 1 168 ? -9.160 -1.007 -12.780 1.00 98.31 168 ALA A CA 1
ATOM 1274 C C . ALA A 1 168 ? -8.766 -2.482 -12.566 1.00 98.31 168 ALA A C 1
ATOM 1276 O O . ALA A 1 168 ? -8.907 -3.294 -13.481 1.00 98.31 168 ALA A O 1
ATOM 1277 N N . ALA A 1 169 ? -8.377 -2.868 -11.344 1.00 98.19 169 ALA A N 1
ATOM 1278 C CA . ALA A 1 169 ? -8.023 -4.253 -11.028 1.00 98.19 169 ALA A CA 1
ATOM 1279 C C . ALA A 1 169 ? -9.226 -5.195 -11.173 1.00 98.19 169 ALA A C 1
ATOM 1281 O O . ALA A 1 169 ? -9.095 -6.291 -11.721 1.00 98.19 169 ALA A O 1
ATOM 1282 N N . LEU A 1 170 ? -10.412 -4.768 -10.727 1.00 98.00 170 LEU A N 1
ATOM 1283 C CA . LEU A 1 170 ? -11.647 -5.539 -10.895 1.00 98.00 170 LEU A CA 1
ATOM 1284 C C . LEU A 1 170 ? -12.013 -5.733 -12.368 1.00 98.00 170 LEU A C 1
ATOM 1286 O O . LEU A 1 170 ? -12.457 -6.828 -12.725 1.00 98.00 170 LEU A O 1
ATOM 1290 N N . ASP A 1 171 ? -11.784 -4.709 -13.190 1.00 97.69 171 ASP A N 1
ATOM 1291 C CA . ASP A 1 171 ? -12.082 -4.698 -14.625 1.00 97.69 171 ASP A CA 1
ATOM 1292 C C . ASP A 1 171 ? -10.981 -5.373 -15.471 1.00 97.69 171 ASP A C 1
ATOM 1294 O O . ASP A 1 171 ? -11.156 -5.580 -16.672 1.00 97.69 171 ASP A O 1
ATOM 1298 N N . GLY A 1 172 ? -9.858 -5.762 -14.853 1.00 95.94 172 GLY A N 1
ATOM 1299 C CA . GLY A 1 172 ? -8.724 -6.390 -15.535 1.00 95.94 172 GLY A CA 1
ATOM 1300 C C . GLY A 1 172 ? -7.941 -5.427 -16.430 1.00 95.94 172 GLY A C 1
ATOM 1301 O O . GLY A 1 172 ? -7.377 -5.851 -17.440 1.00 95.94 172 GLY A O 1
ATOM 1302 N N . LEU A 1 173 ? -7.929 -4.141 -16.078 1.00 97.25 173 LEU A N 1
ATOM 1303 C CA . LEU A 1 173 ? -7.272 -3.065 -16.813 1.00 97.25 173 LEU A CA 1
ATOM 1304 C C . LEU A 1 173 ? -6.077 -2.515 -16.030 1.00 97.25 173 LEU A C 1
ATOM 1306 O O . LEU A 1 173 ? -6.034 -2.585 -14.804 1.00 97.25 173 LEU A O 1
ATOM 1310 N N . ASP A 1 174 ? -5.117 -1.944 -16.752 1.00 97.25 174 ASP A N 1
ATOM 1311 C CA . ASP A 1 174 ? -4.060 -1.116 -16.169 1.00 97.25 174 ASP A CA 1
ATOM 1312 C C . ASP A 1 174 ? -4.508 0.346 -16.094 1.00 97.25 174 ASP A C 1
ATOM 1314 O O . ASP A 1 174 ? -5.364 0.788 -16.867 1.00 97.25 174 ASP A O 1
ATOM 1318 N N . LEU A 1 175 ? -3.945 1.088 -15.143 1.00 97.62 175 LEU A N 1
ATOM 1319 C CA . LEU A 1 175 ? -4.270 2.489 -14.922 1.00 97.62 175 LEU A CA 1
ATOM 1320 C C . LEU A 1 175 ? -3.276 3.378 -15.672 1.00 97.62 175 LEU A C 1
ATOM 1322 O O . LEU A 1 175 ? -2.074 3.330 -15.410 1.00 97.62 175 LEU A O 1
ATOM 1326 N N . HIS A 1 176 ? -3.794 4.214 -16.571 1.00 97.62 176 HIS A N 1
ATOM 1327 C CA . HIS A 1 176 ? -3.007 5.279 -17.181 1.00 97.62 176 HIS A CA 1
ATOM 1328 C C . HIS A 1 176 ? -2.844 6.449 -16.209 1.00 97.62 176 HIS A C 1
ATOM 1330 O O . HIS A 1 176 ? -3.823 6.906 -15.618 1.00 97.62 176 HIS A O 1
ATOM 1336 N N . ILE A 1 177 ? -1.619 6.940 -16.071 1.00 97.00 177 ILE A N 1
ATOM 1337 C CA . ILE A 1 177 ? -1.268 8.056 -15.205 1.00 97.00 177 ILE A CA 1
ATOM 1338 C C . ILE A 1 177 ? -1.023 9.301 -16.050 1.00 97.00 177 ILE A C 1
ATOM 1340 O O . ILE A 1 177 ? -0.092 9.364 -16.855 1.00 97.00 177 ILE A O 1
ATOM 1344 N N . GLU A 1 178 ? -1.843 10.325 -15.821 1.00 92.75 178 GLU A N 1
ATOM 1345 C CA . GLU A 1 178 ? -1.642 11.642 -16.416 1.00 92.75 178 GLU A CA 1
ATOM 1346 C C . GLU A 1 178 ? -0.410 12.309 -15.795 1.00 92.75 178 GLU A C 1
ATOM 1348 O O . GLU A 1 178 ? -0.377 12.621 -14.606 1.00 92.75 178 GLU A O 1
ATOM 1353 N N . THR A 1 179 ? 0.629 12.519 -16.604 1.00 90.31 179 THR A N 1
ATOM 1354 C CA . THR A 1 179 ? 1.899 13.096 -16.137 1.00 90.31 179 THR A CA 1
ATOM 1355 C C . THR A 1 179 ? 1.961 14.618 -16.274 1.00 90.31 179 THR A C 1
ATOM 1357 O O . THR A 1 179 ? 2.944 15.238 -15.866 1.00 90.31 179 THR A O 1
ATOM 1360 N N . GLU A 1 180 ? 0.961 15.239 -16.905 1.00 89.00 180 GLU A N 1
ATOM 1361 C CA . GLU A 1 180 ? 0.924 16.689 -17.095 1.00 89.00 180 GLU A CA 1
ATOM 1362 C C . GLU A 1 180 ? 0.749 17.398 -15.745 1.00 89.00 180 GLU A C 1
ATOM 1364 O O . GLU A 1 180 ? -0.129 17.066 -14.957 1.00 89.00 180 GLU A O 1
ATOM 1369 N N . GLY A 1 181 ? 1.621 18.367 -15.456 1.00 83.94 181 GLY A N 1
ATOM 1370 C CA . GLY A 1 181 ? 1.591 19.102 -14.188 1.00 83.94 181 GLY A CA 1
ATOM 1371 C C . GLY A 1 181 ? 2.160 18.347 -12.982 1.00 83.94 181 GLY A C 1
ATOM 1372 O O . GLY A 1 181 ? 2.126 18.890 -11.878 1.00 83.94 181 GLY A O 1
ATOM 1373 N N . MET A 1 182 ? 2.718 17.142 -13.165 1.00 88.94 182 MET A N 1
ATOM 1374 C CA . MET A 1 182 ? 3.412 16.445 -12.080 1.00 88.94 182 MET A CA 1
ATOM 1375 C C . MET A 1 182 ? 4.616 17.252 -11.564 1.00 88.94 182 MET A C 1
ATOM 1377 O O . MET A 1 182 ? 5.327 17.867 -12.366 1.00 88.94 182 MET A O 1
ATOM 1381 N N . PRO A 1 183 ? 4.898 17.211 -10.247 1.00 86.31 183 PRO A N 1
ATOM 1382 C CA . PRO A 1 183 ? 6.089 17.828 -9.681 1.00 86.31 183 PRO A CA 1
ATOM 1383 C C . PRO A 1 183 ? 7.370 17.342 -10.367 1.00 86.31 183 PRO A C 1
ATOM 1385 O O . PRO A 1 183 ? 7.528 16.150 -10.664 1.00 86.31 183 PRO A O 1
ATOM 1388 N N . GLU A 1 184 ? 8.305 18.267 -10.598 1.00 81.88 184 GLU A N 1
ATOM 1389 C CA . GLU A 1 184 ? 9.640 17.900 -11.058 1.00 81.88 184 GLU A CA 1
ATOM 1390 C C . GLU A 1 184 ? 10.385 17.142 -9.959 1.00 81.88 184 GLU A C 1
ATOM 1392 O O . GLU A 1 184 ? 10.435 17.565 -8.805 1.00 81.88 184 GLU A O 1
ATOM 1397 N N . THR A 1 185 ? 11.020 16.034 -10.335 1.00 80.06 185 THR A N 1
ATOM 1398 C CA . THR A 1 185 ? 11.824 15.242 -9.406 1.00 80.06 185 THR A CA 1
ATOM 1399 C C . THR A 1 185 ? 13.104 15.984 -9.040 1.00 80.06 185 THR A C 1
ATOM 1401 O O . THR A 1 185 ? 13.907 16.317 -9.925 1.00 80.06 185 THR A O 1
ATOM 1404 N N . SER A 1 186 ? 13.342 16.169 -7.744 1.00 77.50 186 SER A N 1
ATOM 1405 C CA . SER A 1 186 ? 14.606 16.712 -7.244 1.00 77.50 186 SER A CA 1
ATOM 1406 C C . SER A 1 186 ? 15.796 15.817 -7.623 1.00 77.50 186 SER A C 1
ATOM 1408 O O . SER A 1 186 ? 15.680 14.598 -7.761 1.00 77.50 186 SER A O 1
ATOM 1410 N N . GLN A 1 187 ? 16.971 16.420 -7.828 1.00 79.56 187 GLN A N 1
ATOM 1411 C CA . GLN A 1 187 ? 18.177 15.668 -8.176 1.00 79.56 187 GLN A CA 1
ATOM 1412 C C . GLN A 1 187 ? 18.891 15.182 -6.912 1.00 79.56 187 GLN A C 1
ATOM 1414 O O . GLN A 1 187 ? 19.598 15.949 -6.259 1.00 79.56 187 GLN A O 1
ATOM 1419 N N . PHE A 1 188 ? 18.759 13.891 -6.617 1.00 80.19 188 PHE A N 1
ATOM 1420 C CA . PHE A 1 188 ? 19.462 13.228 -5.521 1.00 80.19 188 PHE A CA 1
ATOM 1421 C C . PHE A 1 188 ? 20.475 12.197 -6.029 1.00 80.19 188 PHE A C 1
ATOM 1423 O O . PHE A 1 188 ? 20.331 11.644 -7.119 1.00 80.19 188 PHE A O 1
ATOM 1430 N N . LEU A 1 189 ? 21.503 11.928 -5.216 1.00 85.31 189 LEU A N 1
ATOM 1431 C CA . LEU A 1 189 ? 22.440 10.817 -5.444 1.00 85.31 189 LEU A CA 1
ATOM 1432 C C . LEU A 1 189 ? 21.820 9.456 -5.097 1.00 85.31 189 LEU A C 1
ATOM 1434 O O . LEU A 1 189 ? 22.261 8.424 -5.603 1.00 85.31 189 LEU A O 1
ATOM 1438 N N . SER A 1 190 ? 20.817 9.472 -4.222 1.00 90.81 190 SER A N 1
ATOM 1439 C CA . SER A 1 190 ? 20.040 8.325 -3.770 1.00 90.81 190 SER A CA 1
ATOM 1440 C C . SER A 1 190 ? 18.585 8.745 -3.614 1.00 90.81 190 SER A C 1
ATOM 1442 O O . SER A 1 190 ? 18.319 9.749 -2.955 1.00 90.81 190 SER A O 1
ATOM 1444 N N . ASP A 1 191 ? 17.667 7.993 -4.200 1.00 93.00 191 ASP A N 1
ATOM 1445 C CA . ASP A 1 191 ? 16.228 8.249 -4.137 1.00 93.00 191 ASP A CA 1
ATOM 1446 C C . ASP A 1 191 ? 15.459 6.923 -4.270 1.00 93.00 191 ASP A C 1
ATOM 1448 O O . ASP A 1 191 ? 16.055 5.880 -4.552 1.00 93.00 191 ASP A O 1
ATOM 1452 N N . THR A 1 192 ? 14.140 6.951 -4.105 1.00 94.94 192 THR A N 1
ATOM 1453 C CA . THR A 1 192 ? 13.271 5.780 -4.269 1.00 94.94 192 THR A CA 1
ATOM 1454 C C . THR A 1 192 ? 12.347 5.962 -5.463 1.00 94.94 192 THR A C 1
ATOM 1456 O O . THR A 1 192 ? 11.829 7.046 -5.726 1.00 94.94 192 THR A O 1
ATOM 1459 N N . ARG A 1 193 ? 12.112 4.887 -6.205 1.00 96.25 193 ARG A N 1
ATOM 1460 C CA . ARG A 1 193 ? 11.081 4.827 -7.236 1.00 96.25 193 ARG A CA 1
ATOM 1461 C C . ARG A 1 193 ? 10.009 3.827 -6.844 1.00 96.25 193 ARG A C 1
ATOM 1463 O O . ARG A 1 193 ? 10.329 2.767 -6.318 1.00 96.25 193 ARG A O 1
ATOM 1470 N N . TYR A 1 194 ? 8.753 4.157 -7.098 1.00 97.75 194 TYR A N 1
ATOM 1471 C CA . TYR A 1 194 ? 7.616 3.325 -6.724 1.00 97.75 194 TYR A CA 1
ATOM 1472 C C . TYR A 1 194 ? 6.837 2.922 -7.967 1.00 97.75 194 TYR A C 1
ATOM 1474 O O . TYR A 1 194 ? 6.411 3.772 -8.745 1.00 97.75 194 TYR A O 1
ATOM 1482 N N . LEU A 1 195 ? 6.628 1.620 -8.140 1.00 98.12 195 LEU A N 1
ATOM 1483 C CA . LEU A 1 195 ? 5.540 1.116 -8.969 1.00 98.12 195 LEU A CA 1
ATOM 1484 C C . LEU A 1 195 ? 4.324 0.944 -8.058 1.00 98.12 195 LEU A C 1
ATOM 1486 O O . LEU A 1 195 ? 4.391 0.185 -7.090 1.00 98.12 195 LEU A O 1
ATOM 1490 N N . LEU A 1 196 ? 3.238 1.651 -8.360 1.00 98.62 196 LEU A N 1
ATOM 1491 C CA . LEU A 1 196 ? 1.971 1.511 -7.646 1.00 98.62 196 LEU A CA 1
ATOM 1492 C C . LEU A 1 196 ? 1.036 0.575 -8.406 1.00 98.62 196 LEU A C 1
ATOM 1494 O O . LEU A 1 196 ? 1.020 0.555 -9.638 1.00 98.62 196 LEU A O 1
ATOM 1498 N N . ALA A 1 197 ? 0.262 -0.199 -7.659 1.00 98.50 197 ALA A N 1
ATOM 1499 C CA . ALA A 1 197 ? -0.702 -1.137 -8.206 1.00 98.50 197 ALA A CA 1
ATOM 1500 C C . ALA A 1 197 ? -1.828 -1.385 -7.205 1.00 98.50 197 ALA A C 1
ATOM 1502 O O . ALA A 1 197 ? -1.644 -1.190 -6.009 1.00 98.50 197 ALA A O 1
ATOM 1503 N N . ALA A 1 198 ? -2.973 -1.868 -7.674 1.00 98.50 198 ALA A N 1
ATOM 1504 C CA . ALA A 1 198 ? -4.007 -2.399 -6.795 1.00 98.50 198 ALA A CA 1
ATOM 1505 C C . ALA A 1 198 ? -4.241 -3.873 -7.084 1.00 98.50 198 ALA A C 1
ATOM 1507 O O . ALA A 1 198 ? -4.213 -4.316 -8.236 1.00 98.50 198 ALA A O 1
ATOM 1508 N N . VAL A 1 199 ? -4.502 -4.619 -6.020 1.00 98.44 199 VAL A N 1
ATOM 1509 C CA . VAL A 1 199 ? -4.886 -6.022 -6.084 1.00 98.44 199 VAL A CA 1
ATOM 1510 C C . VAL A 1 199 ? -6.316 -6.196 -5.609 1.00 98.44 199 VAL A C 1
ATOM 1512 O O . VAL A 1 199 ? -6.775 -5.443 -4.755 1.00 98.44 199 VAL A O 1
ATOM 1515 N N . ALA A 1 200 ? -7.018 -7.180 -6.163 1.00 98.38 200 ALA A N 1
ATOM 1516 C CA . ALA A 1 200 ? -8.361 -7.536 -5.726 1.00 98.38 200 ALA A CA 1
ATOM 1517 C C . ALA A 1 200 ? -8.544 -9.055 -5.685 1.00 98.38 200 ALA A C 1
ATOM 1519 O O . ALA A 1 200 ? -8.212 -9.760 -6.644 1.00 98.38 200 ALA A O 1
ATOM 1520 N N . VAL A 1 201 ? -9.115 -9.547 -4.589 1.00 98.06 201 VAL A N 1
ATOM 1521 C CA . VAL A 1 201 ? -9.393 -10.970 -4.340 1.00 98.06 201 VAL A CA 1
ATOM 1522 C C . VAL A 1 201 ? -10.811 -11.130 -3.804 1.00 98.06 201 VAL A C 1
ATOM 1524 O O . VAL A 1 201 ? -11.334 -10.173 -3.236 1.00 98.06 201 VAL A O 1
ATOM 1527 N N . PRO A 1 202 ? -11.477 -12.285 -3.976 1.00 97.69 202 PRO A N 1
ATOM 1528 C CA . PRO A 1 202 ? -12.730 -12.546 -3.275 1.00 97.69 202 PRO A CA 1
ATOM 1529 C C . PRO A 1 202 ? -12.554 -12.361 -1.765 1.00 97.69 202 PRO A C 1
ATOM 1531 O O . PRO A 1 202 ? -11.482 -12.635 -1.226 1.00 97.69 202 PRO A O 1
ATOM 1534 N N . LYS A 1 203 ? -13.595 -11.886 -1.081 1.00 95.62 203 LYS A N 1
ATOM 1535 C CA . LYS A 1 203 ? -13.499 -11.587 0.352 1.00 95.62 203 LYS A CA 1
ATOM 1536 C C . LYS A 1 203 ? -12.977 -12.760 1.180 1.00 95.62 203 LYS A C 1
ATOM 1538 O O . LYS A 1 203 ? -13.528 -13.857 1.113 1.00 95.62 203 LYS A O 1
ATOM 1543 N N . GLY A 1 204 ? -11.976 -12.483 2.012 1.00 94.12 204 GLY A N 1
ATOM 1544 C CA . GLY A 1 204 ? -11.350 -13.460 2.904 1.00 94.12 204 GLY A CA 1
ATOM 1545 C C . GLY A 1 204 ? -10.309 -14.373 2.250 1.00 94.12 204 GLY A C 1
ATOM 1546 O O . GLY A 1 204 ? -9.762 -15.230 2.943 1.00 94.12 204 GLY A O 1
ATOM 1547 N N . GLU A 1 205 ? -10.019 -14.203 0.959 1.00 97.75 205 GLU A N 1
ATOM 1548 C CA . GLU A 1 205 ? -8.957 -14.940 0.269 1.00 97.75 205 GLU A CA 1
ATOM 1549 C C . GLU A 1 205 ? -7.579 -14.282 0.451 1.00 97.75 205 GLU A C 1
ATOM 1551 O O . GLU A 1 205 ? -7.450 -13.111 0.817 1.00 97.75 205 GLU A O 1
ATOM 1556 N N . ALA A 1 206 ? -6.521 -15.050 0.186 1.00 98.00 206 ALA A N 1
ATOM 1557 C CA . ALA A 1 206 ? -5.146 -14.563 0.237 1.00 98.00 206 ALA A CA 1
ATOM 1558 C C . ALA A 1 206 ? -4.887 -13.492 -0.839 1.00 98.00 206 ALA A C 1
ATOM 1560 O O . ALA A 1 206 ? -5.220 -13.683 -2.002 1.00 98.00 206 ALA A O 1
ATOM 1561 N N . LEU A 1 207 ? -4.231 -12.392 -0.462 1.00 97.88 207 LEU A N 1
ATOM 1562 C CA . LEU A 1 207 ? -3.749 -11.324 -1.349 1.00 97.88 207 LEU A CA 1
ATOM 1563 C C . LEU A 1 207 ? -2.345 -11.632 -1.887 1.00 97.88 207 LEU A C 1
ATOM 1565 O O . LEU A 1 207 ? -2.047 -11.416 -3.066 1.00 97.88 207 LEU A O 1
ATOM 1569 N N . PHE A 1 208 ? -1.481 -12.148 -1.011 1.00 98.50 208 PHE A N 1
ATOM 1570 C CA . PHE A 1 208 ? -0.055 -12.333 -1.257 1.00 98.50 208 PHE A CA 1
ATOM 1571 C C . PHE A 1 208 ? 0.362 -13.797 -1.213 1.00 98.50 208 PHE A C 1
ATOM 1573 O O . PHE A 1 208 ? -0.190 -14.601 -0.465 1.00 98.50 208 PHE A O 1
ATOM 1580 N N . ARG A 1 209 ? 1.431 -14.125 -1.941 1.00 97.94 209 ARG A N 1
ATOM 1581 C CA . ARG A 1 209 ? 1.943 -15.489 -2.077 1.00 97.94 209 ARG A CA 1
ATOM 1582 C C . ARG A 1 209 ? 2.283 -16.123 -0.730 1.00 97.94 209 ARG A C 1
ATOM 1584 O O . ARG A 1 209 ? 2.003 -17.292 -0.525 1.00 97.94 209 ARG A O 1
ATOM 1591 N N . TRP A 1 210 ? 2.838 -15.363 0.216 1.00 97.44 210 TRP A N 1
ATOM 1592 C CA . TRP A 1 210 ? 3.199 -15.856 1.557 1.00 97.44 210 TRP A CA 1
ATOM 1593 C C . TRP A 1 210 ? 2.014 -16.086 2.505 1.00 97.44 210 TRP A C 1
ATOM 1595 O O . TRP A 1 210 ? 2.227 -16.495 3.644 1.00 97.44 210 TRP A O 1
ATOM 1605 N N . GLN A 1 211 ? 0.788 -15.788 2.078 1.00 97.81 211 GLN A N 1
ATOM 1606 C CA . GLN A 1 211 ? -0.425 -16.138 2.818 1.00 97.81 211 GLN A CA 1
ATOM 1607 C C . GLN A 1 211 ? -0.955 -17.524 2.412 1.00 97.81 211 GLN A C 1
ATOM 1609 O O . GLN A 1 211 ? -1.820 -18.070 3.094 1.00 97.81 211 GLN A O 1
ATOM 1614 N N . GLU A 1 212 ? -0.423 -18.116 1.338 1.00 97.06 212 GLU A N 1
ATOM 1615 C CA . GLU A 1 212 ? -0.735 -19.481 0.913 1.00 97.06 212 GLU A CA 1
ATOM 1616 C C . GLU A 1 212 ? 0.180 -20.501 1.631 1.00 97.06 212 GLU A C 1
ATOM 1618 O O . GLU A 1 212 ? 1.310 -20.159 1.994 1.00 97.06 212 GLU A O 1
ATOM 1623 N N . PRO A 1 213 ? -0.258 -21.761 1.844 1.00 95.50 213 PRO A N 1
ATOM 1624 C CA . PRO A 1 213 ? 0.465 -22.734 2.676 1.00 95.50 213 PRO A CA 1
ATOM 1625 C C . PRO A 1 213 ? 1.914 -23.038 2.265 1.00 95.50 213 PRO A C 1
ATOM 1627 O O . PRO A 1 213 ? 2.715 -23.441 3.1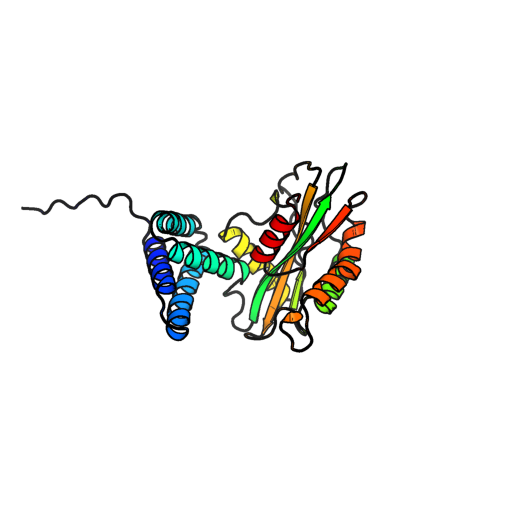06 1.00 95.50 213 PRO A O 1
ATOM 1630 N N . ASP A 1 214 ? 2.247 -22.888 0.983 1.00 93.81 214 ASP A N 1
ATOM 1631 C CA . ASP A 1 214 ? 3.574 -23.132 0.407 1.00 93.81 214 ASP A CA 1
ATOM 1632 C C . ASP A 1 214 ? 4.340 -21.837 0.075 1.00 93.81 214 ASP A C 1
ATOM 1634 O O . ASP A 1 214 ? 5.392 -21.872 -0.566 1.00 93.81 214 ASP A O 1
ATOM 1638 N N . GLY A 1 215 ? 3.816 -20.687 0.500 1.00 94.88 215 GLY A N 1
ATOM 1639 C CA . GLY A 1 215 ? 4.408 -19.380 0.269 1.00 94.88 215 GLY A CA 1
ATOM 1640 C C . GLY A 1 215 ? 5.482 -18.990 1.283 1.00 94.88 215 GLY A C 1
ATOM 1641 O O . GLY A 1 215 ? 5.472 -19.399 2.441 1.00 94.88 215 GLY A O 1
ATOM 1642 N N . SER A 1 216 ? 6.407 -18.124 0.862 1.00 97.00 216 SER A N 1
ATOM 1643 C CA . SER A 1 216 ? 7.433 -17.543 1.734 1.00 97.00 216 SER A CA 1
ATOM 1644 C C . SER A 1 216 ? 7.762 -16.115 1.312 1.00 97.00 216 SER A C 1
ATOM 1646 O O . SER A 1 216 ? 7.983 -15.855 0.127 1.00 97.00 216 SER A O 1
ATOM 1648 N N . ARG A 1 217 ? 7.841 -15.196 2.286 1.00 97.06 217 ARG A N 1
ATOM 1649 C CA . ARG A 1 217 ? 8.252 -13.801 2.048 1.00 97.06 217 ARG A CA 1
ATOM 1650 C C . ARG A 1 217 ? 9.672 -13.713 1.491 1.00 97.06 217 ARG A C 1
ATOM 1652 O O . ARG A 1 217 ? 9.902 -12.988 0.528 1.00 97.06 217 ARG A O 1
ATOM 1659 N N . ASP A 1 218 ? 10.601 -14.492 2.040 1.00 97.25 218 ASP A N 1
ATOM 1660 C CA . ASP A 1 218 ? 12.000 -14.484 1.601 1.00 97.25 218 ASP A CA 1
ATOM 1661 C C . ASP A 1 218 ? 12.137 -14.992 0.162 1.00 97.25 218 ASP A C 1
ATOM 1663 O O . ASP A 1 218 ? 12.871 -14.419 -0.647 1.00 97.25 218 ASP A O 1
ATOM 1667 N N . GLN A 1 219 ? 11.388 -16.044 -0.188 1.00 97.31 219 GLN A N 1
ATOM 1668 C CA . GLN A 1 219 ? 11.368 -16.567 -1.551 1.00 97.31 219 GLN A CA 1
ATOM 1669 C C . GLN A 1 219 ? 10.724 -15.574 -2.525 1.00 97.31 219 GLN A C 1
ATOM 1671 O O . GLN A 1 219 ? 11.273 -15.355 -3.606 1.00 97.31 219 GLN A O 1
ATOM 1676 N N . ALA A 1 220 ? 9.603 -14.956 -2.141 1.00 97.81 220 ALA A N 1
ATOM 1677 C CA . ALA A 1 220 ? 8.937 -13.926 -2.933 1.00 97.81 220 ALA A CA 1
ATOM 1678 C C . ALA A 1 220 ? 9.886 -12.755 -3.225 1.00 97.81 220 ALA A C 1
ATOM 1680 O O . ALA A 1 220 ? 10.047 -12.366 -4.382 1.00 97.81 220 ALA A O 1
ATOM 1681 N N . LEU A 1 221 ? 10.598 -12.256 -2.207 1.00 97.56 221 LEU A N 1
ATOM 1682 C CA . LEU A 1 221 ? 11.578 -11.179 -2.355 1.00 97.56 221 LEU A CA 1
ATOM 1683 C C . LEU A 1 221 ? 12.742 -11.582 -3.265 1.00 97.56 221 LEU A C 1
ATOM 1685 O O . LEU A 1 221 ? 13.129 -10.817 -4.151 1.00 97.56 221 LEU A O 1
ATOM 1689 N N . ALA A 1 222 ? 13.301 -12.778 -3.075 1.00 97.50 222 ALA A N 1
ATOM 1690 C CA . ALA A 1 222 ? 14.401 -13.266 -3.901 1.00 97.50 222 ALA A CA 1
ATOM 1691 C C . ALA A 1 222 ? 13.996 -13.375 -5.382 1.00 97.50 222 ALA A C 1
ATOM 1693 O O . ALA A 1 222 ? 14.732 -12.928 -6.263 1.00 97.50 222 ALA A O 1
ATOM 1694 N N . GLN A 1 223 ? 12.812 -13.924 -5.672 1.00 96.94 223 GLN A N 1
ATOM 1695 C CA . GLN A 1 223 ? 12.316 -14.049 -7.044 1.00 96.94 223 GLN A CA 1
ATOM 1696 C C . GLN A 1 223 ? 11.916 -12.701 -7.646 1.00 96.94 223 GLN A C 1
ATOM 1698 O O . GLN A 1 223 ? 12.213 -12.443 -8.815 1.00 96.94 223 GLN A O 1
ATOM 1703 N N . TRP A 1 224 ? 11.316 -11.812 -6.851 1.00 97.25 224 TRP A N 1
ATOM 1704 C CA . TRP A 1 224 ? 11.016 -10.447 -7.267 1.00 97.25 224 TRP A CA 1
ATOM 1705 C C . TRP A 1 224 ? 12.286 -9.699 -7.678 1.00 97.25 224 TRP A C 1
ATOM 1707 O O . TRP A 1 224 ? 12.340 -9.154 -8.776 1.00 97.25 224 TRP A O 1
ATOM 1717 N N . ARG A 1 225 ? 13.345 -9.754 -6.862 1.00 96.00 225 ARG A N 1
ATOM 1718 C CA . ARG A 1 225 ? 14.655 -9.157 -7.176 1.00 96.00 225 ARG A CA 1
ATOM 1719 C C . ARG A 1 225 ? 15.254 -9.713 -8.465 1.00 96.00 225 ARG A C 1
ATOM 1721 O O . ARG A 1 225 ? 15.725 -8.944 -9.298 1.00 96.00 225 ARG A O 1
ATOM 1728 N N . ASN A 1 226 ? 15.215 -11.032 -8.637 1.00 94.62 226 ASN A N 1
ATOM 1729 C CA . ASN A 1 226 ? 15.862 -11.696 -9.767 1.00 94.62 226 ASN A CA 1
ATOM 1730 C C . ASN A 1 226 ? 15.106 -11.522 -11.091 1.00 94.62 226 ASN A C 1
ATOM 1732 O O . ASN A 1 226 ? 15.739 -11.370 -12.132 1.00 94.62 226 ASN A O 1
ATOM 1736 N N . GLN A 1 227 ? 13.771 -11.572 -11.069 1.00 94.25 227 GLN A N 1
ATOM 1737 C CA . GLN A 1 227 ? 12.953 -11.614 -12.287 1.00 94.25 227 GLN A CA 1
ATOM 1738 C C . GLN A 1 227 ? 12.132 -10.336 -12.490 1.00 94.25 227 GLN A C 1
ATOM 1740 O O . GLN A 1 227 ? 12.183 -9.725 -13.555 1.00 94.25 227 GLN A O 1
ATOM 1745 N N . GLY A 1 228 ? 11.425 -9.879 -11.455 1.00 91.06 228 GLY A N 1
ATOM 1746 C CA . GLY A 1 228 ? 10.665 -8.628 -11.510 1.00 91.06 228 GLY A CA 1
ATOM 1747 C C . GLY A 1 228 ? 11.568 -7.406 -11.672 1.00 91.06 228 GLY A C 1
ATOM 1748 O O . GLY A 1 228 ? 11.351 -6.578 -12.555 1.00 91.06 228 GLY A O 1
ATOM 1749 N N . GLY A 1 229 ? 12.650 -7.344 -10.894 1.00 89.38 229 GLY A N 1
ATOM 1750 C CA . GLY A 1 229 ? 13.636 -6.269 -10.957 1.00 89.38 229 GLY A CA 1
ATOM 1751 C C . GLY A 1 229 ? 14.319 -6.145 -12.322 1.00 89.38 229 GLY A C 1
ATOM 1752 O O . GLY A 1 229 ? 14.588 -5.034 -12.783 1.00 89.38 229 GLY A O 1
ATOM 1753 N N . ALA A 1 230 ? 14.505 -7.262 -13.032 1.00 91.81 230 ALA A N 1
ATOM 1754 C CA . ALA A 1 230 ? 15.047 -7.268 -14.390 1.00 91.81 230 ALA A CA 1
ATOM 1755 C C . ALA A 1 230 ? 14.152 -6.524 -15.404 1.00 91.81 230 ALA A C 1
ATOM 1757 O O . ALA A 1 230 ? 14.660 -6.032 -16.410 1.00 91.81 230 ALA A O 1
ATOM 1758 N N . CYS A 1 231 ? 12.848 -6.385 -15.131 1.00 93.81 231 CYS A N 1
ATOM 1759 C CA . CYS A 1 231 ? 11.924 -5.612 -15.968 1.00 93.81 231 CYS A CA 1
ATOM 1760 C C . CYS A 1 231 ? 12.071 -4.097 -15.775 1.00 93.81 231 CYS A C 1
ATOM 1762 O O . CYS A 1 231 ? 11.814 -3.334 -16.705 1.00 93.81 231 CYS A O 1
ATOM 1764 N N . LEU A 1 232 ? 12.477 -3.660 -14.578 1.00 92.00 232 LEU A N 1
ATOM 1765 C CA . LEU A 1 232 ? 12.620 -2.243 -14.227 1.00 92.00 232 LEU A CA 1
ATOM 1766 C C . LEU A 1 232 ? 14.036 -1.721 -14.481 1.00 92.00 232 LEU A C 1
ATOM 1768 O O . LEU A 1 232 ? 14.205 -0.548 -14.804 1.00 92.00 232 LEU A O 1
ATOM 1772 N N . ALA A 1 233 ? 15.054 -2.580 -14.387 1.00 92.38 233 ALA A N 1
ATOM 1773 C CA . ALA A 1 233 ? 16.450 -2.177 -14.547 1.00 92.38 233 ALA A CA 1
ATOM 1774 C C . ALA A 1 233 ? 16.760 -1.418 -15.858 1.00 92.38 233 ALA A C 1
ATOM 1776 O O . ALA A 1 233 ? 17.455 -0.402 -15.793 1.00 92.38 233 ALA A O 1
ATOM 1777 N N . PRO A 1 234 ? 16.221 -1.807 -17.035 1.00 94.25 234 PRO A N 1
ATOM 1778 C CA . PRO A 1 234 ? 16.452 -1.072 -18.281 1.00 94.25 234 PRO A CA 1
ATOM 1779 C C . PRO A 1 234 ? 15.889 0.357 -18.295 1.00 94.25 234 PRO A C 1
ATOM 1781 O O . PRO A 1 234 ? 16.334 1.171 -19.101 1.00 94.25 234 PRO A O 1
ATOM 1784 N N . LEU A 1 235 ? 14.925 0.671 -17.422 1.00 93.31 235 LEU A N 1
ATOM 1785 C CA . LEU A 1 235 ? 14.290 1.992 -17.333 1.00 93.31 235 LEU A CA 1
ATOM 1786 C C . LEU A 1 235 ? 15.130 3.005 -16.545 1.00 93.31 235 LEU A C 1
ATOM 1788 O O . LEU A 1 235 ? 14.881 4.206 -16.613 1.00 93.31 235 LEU A O 1
ATOM 1792 N N . LEU A 1 236 ? 16.123 2.524 -15.795 1.00 92.94 236 LEU A N 1
ATOM 1793 C CA . LEU A 1 236 ? 16.965 3.318 -14.903 1.00 92.94 236 LEU A CA 1
ATOM 1794 C C . LEU A 1 236 ? 18.445 3.172 -15.305 1.00 92.94 236 LEU A C 1
ATOM 1796 O O . LEU A 1 236 ? 19.266 2.687 -14.520 1.00 92.94 236 LEU A O 1
ATOM 1800 N N . PRO A 1 237 ? 18.823 3.557 -16.540 1.00 91.25 237 PRO A N 1
ATOM 1801 C CA . PRO A 1 237 ? 20.175 3.348 -17.040 1.00 91.25 237 PRO A CA 1
ATOM 1802 C C . PRO A 1 237 ? 21.203 4.114 -16.202 1.00 91.25 237 PRO A C 1
ATOM 1804 O O . PRO A 1 237 ? 20.999 5.265 -15.818 1.00 91.25 237 PRO A O 1
ATOM 1807 N N . GLY A 1 238 ? 22.337 3.468 -15.928 1.00 91.19 238 GLY A N 1
ATOM 1808 C CA . GLY A 1 238 ? 23.413 4.063 -15.131 1.00 91.19 238 GLY A CA 1
ATOM 1809 C C . GLY A 1 238 ? 23.105 4.188 -13.636 1.00 91.19 238 GLY A C 1
ATOM 1810 O O . GLY A 1 238 ? 23.885 4.821 -12.924 1.00 91.19 238 GLY A O 1
ATOM 1811 N N . CYS A 1 239 ? 22.009 3.589 -13.164 1.00 93.69 239 CYS A N 1
ATOM 1812 C CA . CYS A 1 239 ? 21.672 3.517 -11.750 1.00 93.69 239 CYS A CA 1
ATOM 1813 C C . CYS A 1 239 ? 22.055 2.155 -11.155 1.00 93.69 239 CYS A C 1
ATOM 1815 O O . CYS A 1 239 ? 21.934 1.118 -11.808 1.00 93.69 239 CYS A O 1
ATOM 1817 N N . THR A 1 240 ? 22.466 2.160 -9.890 1.00 94.62 240 THR A N 1
ATOM 1818 C CA . THR A 1 240 ? 22.497 0.959 -9.049 1.00 94.62 240 THR A CA 1
ATOM 1819 C C . THR A 1 240 ? 21.135 0.817 -8.385 1.00 94.62 240 THR A C 1
ATOM 1821 O O . THR A 1 240 ? 20.603 1.808 -7.885 1.00 94.62 240 THR A O 1
ATOM 1824 N N . LEU A 1 241 ? 20.575 -0.394 -8.389 1.00 95.25 241 LEU A N 1
ATOM 1825 C CA . LEU A 1 241 ? 19.211 -0.659 -7.936 1.00 95.25 241 LEU A CA 1
ATOM 1826 C C . LEU A 1 241 ? 19.188 -1.709 -6.831 1.00 95.25 241 LEU A C 1
ATOM 1828 O O . LEU A 1 241 ? 19.849 -2.742 -6.943 1.00 95.25 241 LEU A O 1
ATOM 1832 N N . GLU A 1 242 ? 18.355 -1.480 -5.823 1.00 95.75 242 GLU A N 1
ATOM 1833 C CA . GLU A 1 242 ? 17.930 -2.503 -4.873 1.00 95.75 242 GLU A CA 1
ATOM 1834 C C . GLU A 1 242 ? 16.402 -2.546 -4.820 1.00 95.75 242 GLU A C 1
ATOM 1836 O O . GLU A 1 242 ? 15.741 -1.529 -4.636 1.00 95.75 242 GLU A O 1
ATOM 1841 N N . PHE A 1 243 ? 15.824 -3.736 -4.980 1.00 95.44 243 PHE A N 1
ATOM 1842 C CA . PHE A 1 243 ? 14.373 -3.917 -4.951 1.00 95.44 243 PHE A CA 1
ATOM 1843 C C . PHE A 1 243 ? 13.911 -4.328 -3.555 1.00 95.44 243 PHE A C 1
ATOM 1845 O O . PHE A 1 243 ? 14.487 -5.237 -2.943 1.00 95.44 243 PHE A O 1
ATOM 1852 N N . ILE A 1 244 ? 12.849 -3.685 -3.082 1.00 96.62 244 ILE A N 1
ATOM 1853 C CA . ILE A 1 244 ? 12.143 -4.035 -1.848 1.00 96.62 244 ILE A CA 1
ATOM 1854 C C . ILE A 1 244 ? 10.948 -4.933 -2.204 1.00 96.62 244 ILE A C 1
ATOM 1856 O O . ILE A 1 244 ? 10.474 -4.922 -3.344 1.00 96.62 244 ILE A O 1
ATOM 1860 N N . LEU A 1 245 ? 10.507 -5.771 -1.260 1.00 97.62 245 LEU A N 1
ATOM 1861 C CA . LEU A 1 245 ? 9.347 -6.644 -1.460 1.00 97.62 245 LEU A CA 1
ATOM 1862 C C . LEU A 1 245 ? 8.106 -5.776 -1.733 1.00 97.62 245 LEU A C 1
ATOM 1864 O O . LEU A 1 245 ? 7.875 -4.838 -0.969 1.00 97.62 245 LEU A O 1
ATOM 1868 N N . PRO A 1 246 ? 7.307 -6.061 -2.778 1.00 98.06 246 PRO A N 1
ATOM 1869 C CA . PRO A 1 246 ? 6.042 -5.375 -2.956 1.00 98.06 246 PRO A CA 1
ATOM 1870 C C . PRO A 1 246 ? 5.041 -5.821 -1.895 1.00 98.06 246 PRO A C 1
ATOM 1872 O O . PRO A 1 246 ? 4.802 -7.017 -1.732 1.00 98.06 246 PRO A O 1
ATOM 1875 N N . GLU A 1 247 ? 4.458 -4.860 -1.191 1.00 96.94 247 GLU A N 1
ATOM 1876 C CA . GLU A 1 247 ? 3.517 -5.078 -0.089 1.00 96.94 247 GLU A CA 1
ATOM 1877 C C . GLU A 1 247 ? 2.473 -3.951 -0.060 1.00 96.94 247 GLU A C 1
ATOM 1879 O O . GLU A 1 247 ? 2.463 -3.083 -0.938 1.00 96.94 247 GLU A O 1
ATOM 1884 N N . ALA A 1 248 ? 1.594 -3.969 0.946 1.00 98.00 248 ALA A N 1
ATOM 1885 C CA . ALA A 1 248 ? 0.661 -2.883 1.238 1.00 98.00 248 ALA A CA 1
ATOM 1886 C C . ALA A 1 248 ? 1.365 -1.516 1.206 1.00 98.00 248 ALA A C 1
ATOM 1888 O O . ALA A 1 248 ? 2.494 -1.398 1.694 1.00 98.00 248 ALA A O 1
ATOM 1889 N N . TYR A 1 249 ? 0.717 -0.515 0.610 1.00 98.50 249 TYR A N 1
ATOM 1890 C CA . TYR A 1 249 ? 1.300 0.786 0.278 1.00 98.50 249 TYR A CA 1
ATOM 1891 C C . TYR A 1 249 ? 2.119 1.397 1.422 1.00 98.50 249 TYR A C 1
ATOM 1893 O O . TYR A 1 249 ? 3.320 1.633 1.256 1.00 98.50 249 TYR A O 1
ATOM 1901 N N . PHE A 1 250 ? 1.523 1.575 2.604 1.00 97.75 250 PHE A N 1
ATOM 1902 C CA . PHE A 1 250 ? 2.215 2.225 3.723 1.00 97.75 250 PHE A CA 1
ATOM 1903 C C . PHE A 1 250 ? 3.360 1.369 4.282 1.00 97.75 250 PHE A C 1
ATOM 1905 O O . PHE A 1 250 ? 4.434 1.882 4.614 1.00 97.75 250 PHE A O 1
ATOM 1912 N N . SER A 1 251 ? 3.180 0.046 4.316 1.00 97.06 251 SER A N 1
ATOM 1913 C CA . SER A 1 251 ? 4.222 -0.892 4.754 1.00 97.06 251 SER A CA 1
ATOM 1914 C C . SER A 1 251 ? 5.421 -0.899 3.803 1.00 97.06 251 SER A C 1
ATOM 1916 O O . SER A 1 251 ? 6.568 -0.845 4.250 1.00 97.06 251 SER A O 1
ATOM 1918 N N . ALA A 1 252 ? 5.169 -0.891 2.494 1.00 97.44 252 ALA A N 1
ATOM 1919 C CA . ALA A 1 252 ? 6.195 -0.822 1.464 1.00 97.44 252 ALA A CA 1
ATOM 1920 C C . ALA A 1 252 ? 6.950 0.520 1.503 1.00 97.44 252 ALA A C 1
ATOM 1922 O O . ALA A 1 252 ? 8.180 0.531 1.416 1.00 97.44 252 ALA A O 1
ATOM 1923 N N . CYS A 1 253 ? 6.255 1.643 1.715 1.00 96.44 253 CYS A N 1
ATOM 1924 C CA . CYS A 1 253 ? 6.885 2.951 1.921 1.00 96.44 253 CYS A CA 1
ATOM 1925 C C . CYS A 1 253 ? 7.788 2.969 3.166 1.00 96.44 253 CYS A C 1
ATOM 1927 O O . CYS A 1 253 ? 8.942 3.392 3.075 1.00 96.44 253 CYS A O 1
ATOM 1929 N N . ARG A 1 254 ? 7.324 2.437 4.308 1.00 96.12 254 ARG A N 1
ATOM 1930 C CA . ARG A 1 254 ? 8.151 2.291 5.522 1.00 96.12 254 ARG A CA 1
ATOM 1931 C C . ARG A 1 254 ? 9.374 1.400 5.293 1.00 96.12 254 ARG A C 1
ATOM 1933 O O . ARG A 1 254 ? 10.467 1.719 5.762 1.00 96.12 254 ARG A O 1
ATOM 1940 N N . ALA A 1 255 ? 9.214 0.290 4.573 1.00 95.81 255 ALA A N 1
ATOM 1941 C CA . ALA A 1 255 ? 10.318 -0.610 4.244 1.00 95.81 255 ALA A CA 1
ATOM 1942 C C . ALA A 1 255 ? 11.365 0.072 3.349 1.00 95.81 255 ALA A C 1
ATOM 1944 O O . ALA A 1 255 ? 12.566 -0.093 3.572 1.00 95.81 255 ALA A O 1
ATOM 1945 N N . ALA A 1 256 ? 10.919 0.876 2.380 1.00 95.38 256 ALA A N 1
ATOM 1946 C CA . ALA A 1 256 ? 11.798 1.658 1.520 1.00 95.38 256 ALA A CA 1
ATOM 1947 C C . ALA A 1 256 ? 12.565 2.735 2.300 1.00 95.38 256 ALA A C 1
ATOM 1949 O O . ALA A 1 256 ? 13.778 2.847 2.137 1.00 95.38 256 ALA A O 1
ATOM 1950 N N . ASP A 1 257 ? 11.896 3.474 3.191 1.00 93.44 257 ASP A N 1
ATOM 1951 C CA . ASP A 1 257 ? 12.552 4.461 4.059 1.00 93.44 257 ASP A CA 1
ATOM 1952 C C . ASP A 1 257 ? 13.595 3.809 4.980 1.00 93.44 257 ASP A C 1
ATOM 1954 O O . ASP A 1 257 ? 14.702 4.314 5.152 1.00 93.44 257 ASP A O 1
ATOM 1958 N N . LYS A 1 258 ? 13.294 2.629 5.531 1.00 93.00 258 LYS A N 1
ATOM 1959 C CA . LYS A 1 258 ? 14.268 1.879 6.332 1.00 93.00 258 LYS A CA 1
ATOM 1960 C C . LYS A 1 258 ? 15.482 1.441 5.507 1.00 93.00 258 LYS A C 1
ATOM 1962 O O . LYS A 1 258 ? 16.594 1.470 6.026 1.00 93.00 258 LYS A O 1
ATOM 1967 N N . GLY A 1 259 ? 15.271 1.015 4.261 1.00 88.69 259 GLY A N 1
ATOM 1968 C CA . GLY A 1 259 ? 16.337 0.552 3.370 1.00 88.69 259 GLY A CA 1
ATOM 1969 C C . GLY A 1 259 ? 17.189 1.674 2.768 1.00 88.69 259 GLY A C 1
ATOM 1970 O O . GLY A 1 259 ? 18.343 1.438 2.425 1.00 88.69 259 GLY A O 1
ATOM 1971 N N . SER A 1 260 ? 16.656 2.894 2.652 1.00 85.06 260 SER A N 1
ATOM 1972 C CA . SER A 1 26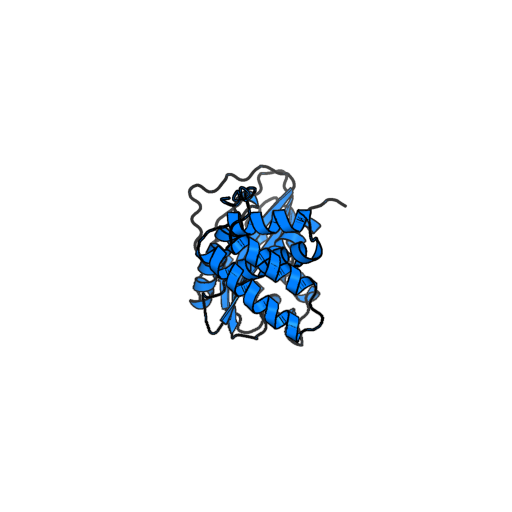0 ? 17.379 4.039 2.081 1.00 85.06 260 SER A CA 1
ATOM 1973 C C . SER A 1 260 ? 18.380 4.679 3.053 1.00 85.06 260 SER A C 1
ATOM 1975 O O . SER A 1 260 ? 19.317 5.356 2.620 1.00 85.06 260 SER A O 1
ATOM 1977 N N . ARG A 1 261 ? 18.210 4.471 4.366 1.00 79.31 261 ARG A N 1
ATOM 1978 C CA . ARG A 1 261 ? 19.080 5.039 5.405 1.00 79.31 261 ARG A CA 1
ATOM 1979 C C . ARG A 1 261 ? 20.471 4.379 5.372 1.00 79.31 261 ARG A C 1
ATOM 1981 O O . ARG A 1 261 ? 20.554 3.156 5.477 1.00 79.31 261 ARG A O 1
ATOM 1988 N N . PRO A 1 262 ? 21.570 5.153 5.265 1.00 62.41 262 PRO A N 1
ATOM 1989 C CA . PRO A 1 262 ? 22.917 4.598 5.366 1.00 62.41 262 PRO A CA 1
ATOM 1990 C C . PRO A 1 262 ? 23.153 4.023 6.773 1.00 62.41 262 PRO A C 1
ATOM 1992 O O . PRO A 1 262 ? 22.792 4.661 7.764 1.00 62.41 262 PRO A O 1
ATOM 1995 N N . TYR A 1 263 ? 23.734 2.820 6.837 1.00 46.72 263 TYR A N 1
ATOM 1996 C CA . TYR A 1 263 ? 24.164 2.161 8.079 1.00 46.72 263 TYR A CA 1
ATOM 1997 C C . TYR A 1 263 ? 25.323 2.892 8.762 1.00 46.72 263 TYR A C 1
ATOM 1999 O O . TYR A 1 263 ? 26.227 3.373 8.037 1.00 46.72 263 TYR A O 1
#

Radius of gyration: 20.58 Å; chains: 1; bounding box: 56×58×59 Å

Secondary structure (DSSP, 8-state):
-PPP-----SPPPHHHHHHHHHHHHHHT--SHHHHHHHHHHHHHHHHHHHHTT-HHHHHHHHHHHHHH-HHHHHHHHHHHHHHHHTTTTS-SSEEEEEEEEEEEEE-SS----EEPPHHHHHHHHHHHHHHTBPTT-EEEEEEEEE-GGGSPPHHHHHHHHHHHHHHHHHHT-PBP---TTPPPPP--SEEEEEEEEEEEEETTS-SBGGGSTT--HHHHHHHIIIIIHHHHGGGSTT-EEEEPPPEEHHHHHHHHHHHHS--

Sequence (263 aa):
MKRPRLKRRGGIGRLAEQLVWLSSGLAESGCRVEDHYWEQRLGATIDTVLGNEDEDTLNAALDQLFSNDGPGYDELADHIESRVESAAGVSGDHDILLIAAPVLVWSRFRIPATSLSAATLANLRVHLQAHVLASGTRLALSDFLFSPDQLPQGYCATAGFAALTGRAALDGLDLHIETEGMPETSQFLSDTRYLLAAVAVPKGEALFRWQEPDGSRDQALAQWRNQGGACLAPLLPGCTLEFILPEAYFSACRAADKGSRPY

pLDDT: mean 93.25, std 10.95, range [40.5, 98.81]